Protein AF-A0A1E1XVL8-F1 (afdb_monomer)

pLDDT: mean 78.58, std 11.94, range [41.44, 94.56]

InterPro domains:
  IPR005240 Protein of unknown function DUF389 [PF04087] (12-215)
  IPR005240 Protein of unknown function DUF389 [PTHR20992] (1-313)

Radius of gyration: 28.47 Å; Cα contacts (8 Å, |Δi|>4): 403; chains: 1; bounding box: 73×59×70 Å

Sequence (314 aa):
MDNSVVSIIAAMLVSPLMGPIAAITFGIIIRDKSLVKVGLRTELCGLCLCLVFGFVFGLIMAYWGDIQGPGGWGPNTWPNSEQTARGQWRSLWVGALVALPSGAGVAMAILGGNSACLVGVAISASLLPPSINCGSLWALSLMKVFKSLGQDPINVTVSIPGTELNRTVETYPAFVAHPGFQAYYFDNANMHKECAVMAINSFCLTVVNILCIIIAGTLLLKIKEIAPESSMPRTQRFWKHDIKVARDYNRTLHESDLGQEFLQEWAKVSGVDPKIMSSDDPQSRIAQLQTLQDILMDAEDDEVYQTVTRHLAS

Organism: Amblyomma sculptum (NCBI:txid1581419)

Structure (mmCIF, N/CA/C/O backbone):
data_AF-A0A1E1XVL8-F1
#
_entry.id   AF-A0A1E1XVL8-F1
#
loop_
_atom_site.group_PDB
_atom_site.id
_atom_site.type_symbol
_atom_site.label_atom_id
_atom_site.label_alt_id
_atom_site.label_comp_id
_atom_site.label_asym_id
_atom_site.label_entity_id
_atom_site.label_seq_id
_atom_site.pdbx_PDB_ins_code
_atom_site.Cartn_x
_atom_site.Cartn_y
_atom_site.Cartn_z
_atom_site.occupancy
_atom_site.B_iso_or_equiv
_atom_site.auth_seq_id
_atom_site.auth_comp_id
_atom_site.auth_asym_id
_atom_site.auth_atom_id
_atom_site.pdbx_PDB_model_num
ATOM 1 N N . M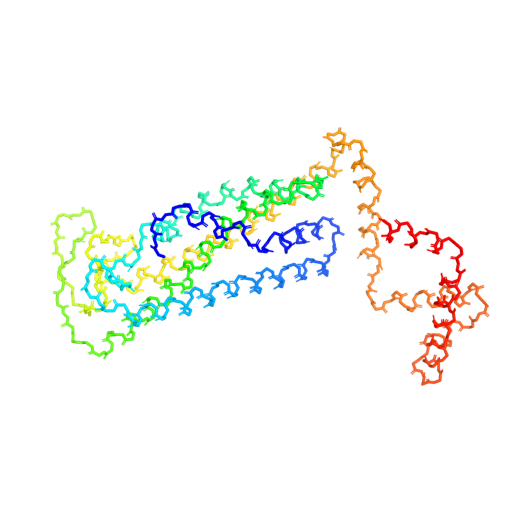ET A 1 1 ? -3.399 5.475 -17.151 1.00 51.47 1 MET A N 1
ATOM 2 C CA . MET A 1 1 ? -2.049 6.062 -17.309 1.00 51.47 1 MET A CA 1
ATOM 3 C C . MET A 1 1 ? -2.100 7.539 -17.664 1.00 51.47 1 MET A C 1
ATOM 5 O O . MET A 1 1 ? -1.047 8.165 -17.672 1.00 51.47 1 MET A O 1
ATOM 9 N N . ASP A 1 2 ? -3.288 8.117 -17.870 1.00 54.16 2 ASP A N 1
ATOM 10 C CA . ASP A 1 2 ? -3.417 9.568 -17.938 1.00 54.16 2 ASP A CA 1
ATOM 11 C C . ASP A 1 2 ? -2.859 10.209 -16.674 1.00 54.16 2 ASP A C 1
ATOM 13 O O . ASP A 1 2 ? -3.146 9.777 -15.553 1.00 54.16 2 ASP A O 1
ATOM 17 N N . ASN A 1 3 ? -2.055 11.247 -16.870 1.00 65.00 3 ASN A N 1
ATOM 18 C CA . ASN A 1 3 ? -1.476 12.033 -15.794 1.00 65.00 3 ASN A CA 1
ATOM 19 C C . ASN A 1 3 ? -2.522 13.012 -15.230 1.00 65.00 3 ASN A C 1
ATOM 21 O O . ASN A 1 3 ? -2.354 14.227 -15.286 1.00 65.00 3 ASN A O 1
ATOM 25 N N . SER A 1 4 ? -3.658 12.475 -14.775 1.00 76.75 4 SER A N 1
ATOM 26 C CA . SER A 1 4 ? -4.775 13.246 -14.238 1.00 76.75 4 SER A CA 1
ATOM 27 C C . SER A 1 4 ? -5.019 12.879 -12.784 1.00 76.75 4 SER A C 1
ATOM 29 O O . SER A 1 4 ? -5.482 11.782 -12.458 1.00 76.75 4 SER A O 1
ATOM 31 N N . VAL A 1 5 ? -4.767 13.850 -11.910 1.00 75.75 5 VAL A N 1
ATOM 32 C CA . VAL A 1 5 ? -5.035 13.761 -10.471 1.00 75.75 5 VAL A CA 1
ATOM 33 C C . VAL A 1 5 ? -6.513 13.443 -10.203 1.00 75.75 5 VAL A C 1
ATOM 35 O O . VAL A 1 5 ? -6.822 12.705 -9.273 1.00 75.75 5 VAL A O 1
ATOM 38 N N . VAL A 1 6 ? -7.432 13.917 -11.053 1.00 79.12 6 VAL A N 1
ATOM 39 C CA . VAL A 1 6 ? -8.879 13.678 -10.907 1.00 79.12 6 VAL A CA 1
ATOM 40 C C . VAL A 1 6 ? -9.229 12.204 -11.107 1.00 79.12 6 VAL A C 1
ATOM 42 O O . VAL A 1 6 ? -9.983 11.644 -10.316 1.00 79.12 6 VAL A O 1
ATOM 45 N N . SER A 1 7 ? -8.649 11.557 -12.121 1.00 76.75 7 SER A N 1
ATOM 46 C CA . SER A 1 7 ? -8.866 10.126 -12.380 1.00 76.75 7 SER A CA 1
ATOM 47 C C . SER A 1 7 ? -8.320 9.266 -11.235 1.00 76.75 7 SER A C 1
ATOM 49 O O . SER A 1 7 ? -8.970 8.329 -10.771 1.00 76.75 7 SER A O 1
ATOM 51 N N . ILE A 1 8 ? -7.158 9.659 -10.705 1.00 77.38 8 ILE A N 1
ATOM 52 C CA . ILE A 1 8 ? -6.535 9.021 -9.545 1.00 77.38 8 ILE A CA 1
ATOM 53 C C . ILE A 1 8 ? -7.439 9.143 -8.303 1.00 77.38 8 ILE A C 1
ATOM 55 O O . ILE A 1 8 ? -7.699 8.137 -7.647 1.00 77.38 8 ILE A O 1
ATOM 59 N N . ILE A 1 9 ? -7.968 10.336 -8.005 1.00 76.94 9 ILE A N 1
ATOM 60 C CA . ILE A 1 9 ? -8.873 10.562 -6.862 1.00 76.94 9 ILE A CA 1
ATOM 61 C C . ILE A 1 9 ? -10.197 9.805 -7.029 1.00 76.94 9 ILE A C 1
ATOM 63 O O . ILE A 1 9 ? -10.680 9.203 -6.070 1.00 76.94 9 ILE A O 1
ATOM 67 N N . ALA A 1 10 ? -10.763 9.777 -8.238 1.00 76.56 10 ALA A N 1
ATOM 68 C CA . ALA A 1 10 ? -11.995 9.044 -8.521 1.00 76.56 10 ALA A CA 1
ATOM 69 C C . ALA A 1 10 ? -11.855 7.543 -8.220 1.00 76.56 10 ALA A C 1
ATOM 71 O O . ALA A 1 10 ? -12.735 6.953 -7.597 1.00 76.56 10 ALA A O 1
ATOM 72 N N . ALA A 1 11 ? -10.719 6.940 -8.583 1.00 75.75 11 ALA A N 1
ATOM 73 C CA . ALA A 1 11 ? -10.433 5.539 -8.280 1.00 75.75 11 ALA A CA 1
ATOM 74 C C . ALA A 1 11 ? -10.264 5.271 -6.770 1.00 75.75 11 ALA A C 1
ATOM 76 O O . ALA A 1 11 ? -10.638 4.205 -6.285 1.00 75.75 11 ALA A O 1
ATOM 77 N N . MET A 1 12 ? -9.741 6.237 -6.006 1.00 80.62 12 MET A N 1
ATOM 78 C CA . MET A 1 12 ? -9.559 6.106 -4.552 1.00 80.62 12 MET A CA 1
ATOM 79 C C . MET A 1 12 ? -10.881 6.114 -3.774 1.00 80.62 12 MET A C 1
ATOM 81 O O . MET A 1 12 ? -10.947 5.515 -2.702 1.00 80.62 12 MET A O 1
ATOM 85 N N . LEU A 1 13 ? -11.923 6.777 -4.291 1.00 70.31 13 LEU A N 1
ATOM 86 C CA . LEU A 1 13 ? -13.236 6.890 -3.638 1.00 70.31 13 LEU A CA 1
ATOM 87 C C . LEU A 1 13 ? -13.960 5.541 -3.496 1.00 70.31 13 LEU A C 1
ATOM 89 O O . LEU A 1 13 ? -14.771 5.377 -2.591 1.00 70.31 13 LEU A O 1
ATOM 93 N N . VAL A 1 14 ? -13.666 4.579 -4.374 1.00 66.06 14 VAL A N 1
ATOM 94 C CA . VAL A 1 14 ? -14.356 3.274 -4.452 1.00 66.06 14 VAL A CA 1
ATOM 95 C C . VAL A 1 14 ? -13.678 2.205 -3.576 1.00 66.06 14 VAL A C 1
ATOM 97 O O . VAL A 1 14 ? -14.109 1.058 -3.500 1.00 66.06 14 VAL A O 1
ATOM 100 N N . SER A 1 15 ? -12.593 2.561 -2.896 1.00 67.69 15 SER A N 1
ATOM 101 C CA . SER A 1 15 ? -11.721 1.603 -2.226 1.00 67.69 15 SER A CA 1
ATOM 102 C C . SER A 1 15 ? -12.289 1.042 -0.908 1.00 67.69 15 SER A C 1
ATOM 104 O O . SER A 1 15 ? -12.629 1.812 -0.005 1.00 67.69 15 SER A O 1
ATOM 106 N N . PRO A 1 16 ? -12.296 -0.293 -0.724 1.00 64.12 16 PRO A N 1
ATOM 107 C CA . PRO A 1 16 ? -12.833 -0.955 0.468 1.00 64.12 16 PRO A CA 1
ATOM 108 C C . PRO A 1 16 ? -11.870 -1.007 1.678 1.00 64.12 16 PRO A C 1
ATOM 110 O O . PRO A 1 16 ? -12.193 -1.632 2.688 1.00 64.12 16 PRO A O 1
ATOM 113 N N . LEU A 1 17 ? -10.697 -0.359 1.624 1.00 72.06 17 LEU A N 1
ATOM 114 C CA . LEU A 1 17 ? -9.627 -0.492 2.639 1.00 72.06 17 LEU A CA 1
ATOM 115 C C . LEU A 1 17 ? -9.914 0.194 3.993 1.00 72.06 17 LEU A C 1
ATOM 117 O O . LEU A 1 17 ? -9.164 0.033 4.952 1.00 72.06 17 LEU A O 1
ATOM 121 N N . MET A 1 18 ? -11.014 0.937 4.123 1.00 79.38 18 MET A N 1
ATOM 122 C CA . MET A 1 18 ? -11.362 1.598 5.387 1.00 79.38 18 MET A CA 1
ATOM 123 C C . MET A 1 18 ? -11.708 0.606 6.510 1.00 79.38 18 MET A C 1
ATOM 125 O O . MET A 1 18 ? -11.323 0.812 7.662 1.00 79.38 18 MET A O 1
ATOM 129 N N . GLY A 1 19 ? -12.447 -0.458 6.182 1.00 82.94 19 GLY A N 1
ATOM 130 C CA . GLY A 1 19 ? -12.951 -1.427 7.160 1.00 82.94 19 GLY A CA 1
ATOM 131 C C . GLY A 1 19 ? -11.836 -2.144 7.931 1.00 82.94 19 GLY A C 1
ATOM 132 O O . GLY A 1 19 ? -11.842 -2.100 9.163 1.00 82.94 19 GLY A O 1
ATOM 133 N N . PRO A 1 20 ? -10.848 -2.752 7.245 1.00 87.56 20 PRO A N 1
ATOM 134 C CA . PRO A 1 20 ? -9.738 -3.447 7.897 1.00 87.56 20 PRO A CA 1
ATOM 135 C C . PRO A 1 20 ? -8.925 -2.552 8.839 1.00 87.56 20 PRO A C 1
ATOM 137 O O . PRO A 1 20 ? -8.654 -2.940 9.974 1.00 87.56 20 PRO A O 1
ATOM 140 N N . ILE A 1 21 ? -8.596 -1.326 8.422 1.00 88.62 21 ILE A N 1
ATOM 141 C CA . ILE A 1 21 ? -7.806 -0.385 9.232 1.00 88.62 21 ILE A CA 1
ATOM 142 C C . ILE A 1 21 ? -8.581 0.089 10.466 1.00 88.62 21 ILE A C 1
ATOM 144 O O . ILE A 1 21 ? -8.013 0.177 11.562 1.00 88.62 21 ILE A O 1
ATOM 148 N N . ALA A 1 22 ? -9.882 0.352 10.327 1.00 86.06 22 ALA A N 1
ATOM 149 C CA . ALA A 1 22 ? -10.741 0.671 11.463 1.00 86.06 22 ALA A CA 1
ATOM 150 C C . ALA A 1 22 ? -10.844 -0.512 12.441 1.00 86.06 22 ALA A C 1
ATOM 152 O O . ALA A 1 22 ? -10.713 -0.309 13.648 1.00 86.06 22 ALA A O 1
ATOM 153 N N . ALA A 1 23 ? -10.986 -1.743 11.934 1.00 87.75 23 ALA A N 1
ATOM 154 C CA . ALA A 1 23 ? -11.022 -2.959 12.747 1.00 87.75 23 ALA A CA 1
ATOM 155 C C . ALA A 1 23 ? -9.714 -3.184 13.522 1.00 87.75 23 ALA A C 1
ATOM 157 O O . ALA A 1 23 ? -9.757 -3.503 14.709 1.00 87.75 23 ALA A O 1
ATOM 158 N N . ILE A 1 24 ? -8.551 -2.949 12.900 1.00 89.94 24 ILE A N 1
ATOM 159 C CA . ILE A 1 24 ? -7.246 -3.014 13.580 1.00 89.94 24 ILE A CA 1
ATOM 160 C C . ILE A 1 24 ? -7.177 -1.965 14.691 1.00 89.94 24 ILE A C 1
ATOM 162 O O . ILE A 1 24 ? -6.868 -2.288 15.836 1.00 89.94 24 ILE A O 1
ATOM 166 N N . THR A 1 25 ? -7.483 -0.709 14.364 1.00 88.12 25 THR A N 1
ATOM 167 C CA . THR A 1 25 ? -7.364 0.419 15.299 1.00 88.12 25 THR A CA 1
ATOM 168 C C . THR A 1 25 ? -8.301 0.249 16.498 1.00 88.12 25 THR A C 1
ATOM 170 O O . THR A 1 25 ? -7.895 0.447 17.643 1.00 88.12 25 THR A O 1
ATOM 173 N N . PHE A 1 26 ? -9.545 -0.171 16.253 1.00 86.69 26 PHE A N 1
ATOM 174 C CA . PHE A 1 26 ? -10.519 -0.442 17.304 1.00 86.69 26 PHE A CA 1
ATOM 175 C C . PHE A 1 26 ? -10.152 -1.685 18.122 1.00 86.69 26 PHE A C 1
ATOM 177 O O . PHE A 1 26 ? -10.137 -1.624 19.351 1.00 86.69 26 PHE A O 1
ATOM 184 N N . GLY A 1 27 ? -9.766 -2.780 17.458 1.00 85.75 27 GLY A N 1
ATOM 185 C CA . GLY A 1 27 ? -9.333 -4.023 18.097 1.00 85.75 27 GLY A CA 1
ATOM 186 C C . GLY A 1 27 ? -8.156 -3.828 19.056 1.00 85.75 27 GLY A C 1
ATOM 187 O O . GLY A 1 27 ? -8.139 -4.409 20.141 1.00 85.75 27 GLY A O 1
ATOM 188 N N . ILE A 1 28 ? -7.212 -2.939 18.723 1.00 88.12 28 ILE A N 1
ATOM 189 C CA . ILE A 1 28 ? -6.095 -2.571 19.610 1.00 88.12 28 ILE A CA 1
ATOM 190 C C . ILE A 1 28 ? -6.594 -1.913 20.910 1.00 88.12 28 ILE A C 1
ATOM 192 O O . ILE A 1 28 ? -6.038 -2.178 21.979 1.00 88.12 28 ILE A O 1
ATOM 196 N N . ILE A 1 29 ? -7.644 -1.087 20.852 1.00 86.75 29 ILE A N 1
ATOM 197 C CA . ILE A 1 29 ? -8.211 -0.396 22.024 1.00 86.75 29 ILE A CA 1
ATOM 198 C C . ILE A 1 29 ? -8.969 -1.362 22.938 1.00 86.75 29 ILE A C 1
ATOM 200 O O . ILE A 1 29 ? -8.733 -1.372 24.149 1.00 86.75 29 ILE A O 1
ATOM 204 N N . ILE A 1 30 ? -9.822 -2.218 22.368 1.00 84.75 30 ILE A N 1
ATOM 205 C CA . ILE A 1 30 ? -10.594 -3.216 23.131 1.00 84.75 30 ILE A CA 1
ATOM 206 C C . ILE A 1 30 ? -9.778 -4.466 23.503 1.00 84.75 30 ILE A C 1
ATOM 208 O O . ILE A 1 30 ? -10.288 -5.353 24.184 1.00 84.75 30 ILE A O 1
ATOM 212 N N . ARG A 1 31 ? -8.504 -4.528 23.087 1.00 83.06 31 ARG A N 1
ATOM 213 C CA . ARG A 1 31 ? -7.582 -5.667 23.262 1.00 83.06 31 ARG A CA 1
ATOM 214 C C . ARG A 1 31 ? -8.085 -6.983 22.656 1.00 83.06 31 ARG A C 1
ATOM 216 O O . ARG A 1 31 ? -7.675 -8.056 23.094 1.00 83.06 31 ARG A O 1
ATOM 223 N N . ASP A 1 32 ? -8.901 -6.899 21.613 1.00 85.00 32 ASP A N 1
ATOM 224 C CA . ASP A 1 32 ? -9.372 -8.059 20.863 1.00 85.00 32 ASP A CA 1
ATOM 225 C C . ASP A 1 32 ? -8.327 -8.476 19.821 1.00 85.00 32 ASP A C 1
ATOM 227 O O . ASP A 1 32 ? -8.196 -7.885 18.743 1.00 85.00 32 ASP A O 1
ATOM 231 N N . LYS A 1 33 ? -7.555 -9.518 20.143 1.00 85.25 33 LYS A N 1
ATOM 232 C CA . LYS A 1 33 ? -6.534 -10.054 19.233 1.00 85.25 33 LYS A CA 1
ATOM 233 C C . LYS A 1 33 ? -7.142 -10.735 18.006 1.00 85.25 33 LYS A C 1
ATOM 235 O O . LYS A 1 33 ? -6.478 -10.766 16.969 1.00 85.25 33 LYS A O 1
ATOM 240 N N . SER A 1 34 ? -8.355 -11.281 18.111 1.00 87.00 34 SER A N 1
ATOM 241 C CA . SER A 1 34 ? -9.043 -11.920 16.988 1.00 87.00 34 SER A CA 1
ATOM 242 C C . SER A 1 34 ? -9.432 -10.864 15.958 1.00 87.00 34 SER A C 1
ATOM 244 O O . SER A 1 34 ? -9.028 -10.962 14.797 1.00 87.00 34 SER A O 1
ATOM 246 N N . LEU A 1 35 ? -10.062 -9.772 16.404 1.00 87.25 35 LEU A N 1
ATOM 247 C CA . LEU A 1 35 ? -10.450 -8.653 15.543 1.00 87.25 35 LEU A CA 1
ATOM 248 C C . LEU A 1 35 ? -9.242 -7.989 14.867 1.00 87.25 35 LEU A C 1
ATOM 250 O O . LEU A 1 35 ? -9.267 -7.738 13.661 1.00 87.25 35 LEU A O 1
ATOM 254 N N . VAL A 1 36 ? -8.146 -7.776 15.607 1.00 90.31 36 VAL A N 1
ATOM 255 C CA . VAL A 1 36 ? -6.893 -7.249 15.033 1.00 90.31 36 VAL A CA 1
ATOM 256 C C . VAL A 1 36 ? -6.324 -8.197 13.978 1.00 90.31 36 VAL A C 1
ATOM 258 O O . VAL A 1 36 ? -5.877 -7.748 12.924 1.00 90.31 36 VAL A O 1
ATOM 261 N N . LYS A 1 37 ? -6.346 -9.512 14.223 1.00 90.38 37 LYS A N 1
ATOM 262 C CA . LYS A 1 37 ? -5.837 -10.514 13.277 1.00 90.38 37 LYS A CA 1
ATOM 263 C C . LYS A 1 37 ? -6.692 -10.593 12.015 1.00 90.38 37 LYS A C 1
ATOM 265 O O . LYS A 1 37 ? -6.132 -10.725 10.928 1.00 90.38 37 LYS A O 1
ATOM 270 N N . VAL A 1 38 ? -8.015 -10.505 12.143 1.00 91.25 38 VAL A N 1
ATOM 271 C CA . VAL A 1 38 ? -8.939 -10.434 11.002 1.00 91.25 38 VAL A CA 1
ATOM 272 C C . VAL A 1 38 ? -8.662 -9.172 10.190 1.00 91.25 38 VAL A C 1
ATOM 274 O O . VAL A 1 38 ? -8.431 -9.273 8.988 1.00 91.25 38 VAL A O 1
ATOM 277 N N . GLY A 1 39 ? -8.566 -8.010 10.842 1.00 90.56 39 GLY A N 1
ATOM 278 C CA . GLY A 1 39 ? -8.237 -6.749 10.177 1.00 90.56 39 GLY A CA 1
ATOM 279 C C . GLY A 1 39 ? -6.886 -6.792 9.454 1.00 90.56 39 GLY A C 1
ATOM 280 O O . GLY A 1 39 ? -6.816 -6.456 8.276 1.00 90.56 39 GLY A O 1
ATOM 281 N N . LEU A 1 40 ? -5.827 -7.293 10.101 1.00 91.62 40 LEU A N 1
ATOM 282 C CA . LEU A 1 40 ? -4.502 -7.440 9.480 1.00 91.62 40 LEU A CA 1
ATOM 283 C C . LEU A 1 40 ? -4.506 -8.409 8.292 1.00 91.62 40 LEU A C 1
ATOM 285 O O . LEU A 1 40 ? -3.851 -8.141 7.289 1.00 91.62 40 LEU A O 1
ATOM 289 N N . ARG A 1 41 ? -5.231 -9.532 8.383 1.00 92.31 41 ARG A N 1
ATOM 290 C CA . ARG A 1 41 ? -5.349 -10.492 7.273 1.00 92.31 41 ARG A CA 1
ATOM 291 C C . ARG A 1 41 ? -6.072 -9.883 6.080 1.00 92.31 41 ARG A C 1
ATOM 293 O O . ARG A 1 41 ? -5.618 -10.066 4.953 1.00 92.31 41 ARG A O 1
ATOM 300 N N . THR A 1 42 ? -7.164 -9.164 6.317 1.00 90.94 42 THR A N 1
ATOM 301 C CA . THR A 1 42 ? -7.925 -8.519 5.243 1.00 90.94 42 THR A CA 1
ATOM 302 C C . THR A 1 42 ? -7.139 -7.367 4.622 1.00 90.94 42 THR A C 1
ATOM 304 O O . THR A 1 42 ? -7.119 -7.254 3.400 1.00 90.94 42 THR A O 1
ATOM 307 N N . GLU A 1 43 ? -6.424 -6.575 5.426 1.00 90.44 43 GLU A N 1
ATOM 308 C CA . GLU A 1 43 ? -5.541 -5.513 4.928 1.00 90.44 43 GLU A CA 1
ATOM 309 C C . GLU A 1 43 ? -4.404 -6.085 4.075 1.00 90.44 43 GLU A C 1
ATOM 311 O O . GLU A 1 43 ? -4.169 -5.626 2.960 1.00 90.44 43 GLU A O 1
ATOM 316 N N . LEU A 1 44 ? -3.738 -7.143 4.552 1.00 91.19 44 LEU A N 1
ATOM 317 C CA . LEU A 1 44 ? -2.678 -7.808 3.796 1.00 91.19 44 LEU A CA 1
ATOM 318 C C . LEU A 1 44 ? -3.212 -8.414 2.492 1.00 91.19 44 LEU A C 1
ATOM 320 O O . LEU A 1 44 ? -2.574 -8.273 1.453 1.00 91.19 44 LEU A O 1
ATOM 324 N N . CYS A 1 45 ? -4.389 -9.045 2.522 1.00 91.25 45 CYS A N 1
ATOM 325 C CA . CYS A 1 45 ? -5.051 -9.561 1.325 1.00 91.25 45 CYS A CA 1
ATOM 326 C C . CYS A 1 45 ? -5.347 -8.435 0.322 1.00 91.25 45 CYS A C 1
ATOM 328 O O . CYS A 1 45 ? -5.001 -8.554 -0.852 1.00 91.25 45 CYS A O 1
ATOM 330 N N . GLY A 1 46 ? -5.904 -7.311 0.786 1.00 89.56 46 GLY A N 1
ATOM 331 C CA . GLY A 1 46 ? -6.168 -6.131 -0.039 1.00 89.56 46 GLY A CA 1
ATOM 332 C C . GLY A 1 46 ? -4.897 -5.550 -0.659 1.00 89.56 46 GLY A C 1
ATOM 333 O O . GLY A 1 46 ? -4.855 -5.303 -1.865 1.00 89.56 46 GLY A O 1
ATOM 334 N N . LEU A 1 47 ? -3.831 -5.407 0.132 1.00 90.31 47 LEU A N 1
ATOM 335 C CA . LEU A 1 47 ? -2.528 -4.936 -0.334 1.00 90.31 47 LEU A CA 1
ATOM 336 C C . LEU A 1 47 ? -1.926 -5.880 -1.385 1.00 90.31 47 LEU A C 1
ATOM 338 O O . LEU A 1 47 ? -1.448 -5.423 -2.423 1.00 90.31 47 LEU A O 1
ATOM 342 N N . CYS A 1 48 ? -1.976 -7.192 -1.142 1.00 91.88 48 CYS A N 1
ATOM 343 C CA . CYS A 1 48 ? -1.516 -8.201 -2.092 1.00 91.88 48 CYS A CA 1
ATOM 344 C C . CYS A 1 48 ? -2.320 -8.159 -3.395 1.00 91.88 48 CYS A C 1
ATOM 346 O O . CYS A 1 48 ? -1.720 -8.197 -4.466 1.00 91.88 48 CYS A O 1
ATOM 348 N N . LEU A 1 49 ? -3.647 -8.028 -3.329 1.00 91.56 49 LEU A N 1
ATOM 349 C CA . LEU A 1 49 ? -4.498 -7.897 -4.514 1.00 91.56 49 LEU A CA 1
ATOM 350 C C . LEU A 1 49 ? -4.142 -6.650 -5.331 1.00 91.56 49 LEU A C 1
ATOM 352 O O . LEU A 1 49 ? -4.002 -6.748 -6.548 1.00 91.56 49 LEU A O 1
ATOM 356 N N . CYS A 1 50 ? -3.927 -5.503 -4.681 1.00 90.19 50 CYS A N 1
ATOM 357 C CA . CYS A 1 50 ? -3.523 -4.264 -5.356 1.00 90.19 50 CYS A CA 1
ATOM 358 C C . CYS A 1 50 ? -2.159 -4.401 -6.042 1.00 90.19 50 CYS A C 1
ATOM 360 O O . CYS A 1 50 ? -1.983 -3.964 -7.181 1.00 90.19 50 CYS A O 1
ATOM 362 N N . LEU A 1 51 ? -1.205 -5.041 -5.365 1.00 93.12 51 LEU A N 1
ATOM 363 C CA . LEU A 1 51 ? 0.137 -5.276 -5.883 1.00 93.12 51 LEU A CA 1
ATOM 364 C C . LEU A 1 51 ? 0.113 -6.242 -7.071 1.00 93.12 51 LEU A C 1
ATOM 366 O O . LEU A 1 51 ? 0.687 -5.930 -8.111 1.00 93.12 51 LEU A O 1
ATOM 370 N N . VAL A 1 52 ? -0.585 -7.375 -6.950 1.00 94.38 52 VAL A N 1
ATOM 371 C CA . VAL A 1 52 ? -0.731 -8.361 -8.033 1.00 94.38 52 VAL A CA 1
ATOM 372 C C . VAL A 1 52 ? -1.445 -7.742 -9.227 1.00 94.38 52 VAL A C 1
ATOM 374 O O . VAL A 1 52 ? -0.989 -7.907 -10.355 1.00 94.38 52 VAL A O 1
ATOM 377 N N . PHE A 1 53 ? -2.516 -6.983 -8.998 1.00 92.50 53 PHE A N 1
ATOM 378 C CA . PHE A 1 53 ? -3.224 -6.292 -10.070 1.00 92.50 53 PHE A CA 1
ATOM 379 C C . PHE A 1 53 ? -2.318 -5.282 -10.784 1.00 92.50 53 PHE A C 1
ATOM 381 O O . PHE A 1 53 ? -2.206 -5.319 -12.008 1.00 92.50 53 PHE A O 1
ATOM 388 N N . GLY A 1 54 ? -1.606 -4.434 -10.032 1.00 91.62 54 GLY A N 1
ATOM 389 C CA . GLY A 1 54 ? -0.635 -3.491 -10.591 1.00 91.62 54 GLY A CA 1
ATOM 390 C C . GLY A 1 54 ? 0.500 -4.183 -11.349 1.00 91.62 54 GLY A C 1
ATOM 391 O O . GLY A 1 54 ? 0.926 -3.695 -12.393 1.00 91.62 54 GLY A O 1
ATOM 392 N N . PHE A 1 55 ? 0.953 -5.340 -10.866 1.00 94.00 55 PHE A N 1
ATOM 393 C CA . PHE A 1 55 ? 1.995 -6.144 -11.498 1.00 94.00 55 PHE A CA 1
ATOM 394 C C . PHE A 1 55 ? 1.526 -6.790 -12.805 1.00 94.00 55 PHE A C 1
ATOM 396 O O . PHE A 1 55 ? 2.175 -6.619 -13.833 1.00 94.00 55 PHE A O 1
ATOM 403 N N . VAL A 1 56 ? 0.378 -7.473 -12.812 1.00 93.62 56 VAL A N 1
ATOM 404 C CA . VAL A 1 56 ? -0.193 -8.084 -14.026 1.00 93.62 56 VAL A CA 1
ATOM 405 C C . VAL A 1 56 ? -0.506 -7.012 -15.066 1.00 93.62 56 VAL A C 1
ATOM 407 O O . VAL A 1 56 ? -0.135 -7.155 -16.230 1.00 93.62 56 VAL A O 1
ATOM 410 N N . PHE A 1 57 ? -1.124 -5.906 -14.647 1.00 88.50 57 PHE A N 1
ATOM 411 C CA . PHE A 1 57 ? -1.391 -4.774 -15.528 1.00 88.50 57 PHE A CA 1
ATOM 412 C C . PHE A 1 57 ? -0.091 -4.177 -16.086 1.00 88.50 57 PHE A C 1
ATOM 414 O O . PHE A 1 57 ? 0.015 -3.944 -17.288 1.00 88.50 57 PHE A O 1
ATOM 421 N N . GLY A 1 58 ? 0.928 -4.001 -15.241 1.00 88.62 58 GLY A N 1
ATOM 422 C CA . GLY A 1 58 ? 2.252 -3.541 -15.655 1.00 88.62 58 GLY A CA 1
ATOM 423 C C . GLY A 1 58 ? 2.933 -4.479 -16.655 1.00 88.62 58 GLY A C 1
ATOM 424 O O . GLY A 1 58 ? 3.545 -3.998 -17.604 1.00 88.62 58 GLY A O 1
ATOM 425 N N . LEU A 1 59 ? 2.790 -5.801 -16.500 1.00 88.31 59 LEU A N 1
ATOM 426 C CA . LEU A 1 59 ? 3.339 -6.793 -17.431 1.00 88.31 59 LEU A CA 1
ATOM 427 C C . LEU A 1 59 ? 2.654 -6.737 -18.796 1.00 88.31 59 LEU A C 1
ATOM 429 O O . LEU A 1 59 ? 3.338 -6.697 -19.818 1.00 88.31 59 LEU A O 1
ATOM 433 N N . ILE A 1 60 ? 1.318 -6.708 -18.815 1.00 85.69 60 ILE A N 1
ATOM 434 C CA . ILE A 1 60 ? 0.539 -6.603 -20.056 1.00 85.69 60 ILE A CA 1
ATOM 435 C C . ILE A 1 60 ? 0.960 -5.336 -20.806 1.00 85.69 60 ILE A C 1
ATOM 437 O O . ILE A 1 60 ? 1.301 -5.398 -21.985 1.00 85.69 60 ILE A O 1
ATOM 441 N N . MET A 1 61 ? 1.036 -4.200 -20.116 1.00 79.19 61 MET A N 1
ATOM 442 C CA . MET A 1 61 ? 1.412 -2.937 -20.752 1.00 79.19 61 MET A CA 1
ATOM 443 C C . MET A 1 61 ? 2.880 -2.915 -21.202 1.00 79.19 61 MET A C 1
ATOM 445 O O . MET A 1 61 ? 3.178 -2.469 -22.307 1.00 79.19 61 MET A O 1
ATOM 449 N N . ALA A 1 62 ? 3.809 -3.459 -20.411 1.00 79.19 62 ALA A N 1
ATOM 450 C CA . ALA A 1 62 ? 5.219 -3.530 -20.796 1.00 79.19 62 ALA A CA 1
ATOM 451 C C . ALA A 1 62 ? 5.466 -4.445 -22.014 1.00 79.19 62 ALA A C 1
ATOM 453 O O . ALA A 1 62 ? 6.411 -4.215 -22.777 1.00 79.19 62 ALA A O 1
ATOM 454 N N . TYR A 1 63 ? 4.625 -5.468 -22.200 1.00 77.88 63 TYR A N 1
ATOM 455 C CA . TYR A 1 63 ? 4.673 -6.372 -23.348 1.00 77.88 63 TYR A CA 1
ATOM 456 C C . TYR A 1 63 ? 4.089 -5.735 -24.616 1.00 77.88 63 TYR A C 1
ATOM 458 O O . TYR A 1 63 ? 4.752 -5.718 -25.649 1.00 77.88 63 TYR A O 1
ATOM 466 N N . TRP A 1 64 ? 2.881 -5.171 -24.536 1.00 69.94 64 TRP A N 1
ATOM 467 C CA . TRP A 1 64 ? 2.152 -4.613 -25.689 1.00 69.94 64 TRP A CA 1
ATOM 468 C C . TRP A 1 64 ? 2.611 -3.209 -26.099 1.00 69.94 64 TRP A C 1
ATOM 470 O O . TRP A 1 64 ? 2.246 -2.698 -27.155 1.00 69.94 64 TRP A O 1
ATOM 480 N N . GLY A 1 65 ? 3.406 -2.569 -25.256 1.00 60.84 65 GLY A N 1
ATOM 481 C CA . GLY A 1 65 ? 3.690 -1.155 -25.347 1.00 60.84 65 GLY A CA 1
ATOM 482 C C . GLY A 1 65 ? 4.813 -0.722 -26.305 1.00 60.84 65 GLY A C 1
ATOM 483 O O . GLY A 1 65 ? 5.122 0.459 -26.370 1.00 60.84 65 GLY A O 1
ATOM 484 N N . ASP A 1 66 ? 5.444 -1.601 -27.085 1.00 54.91 66 ASP A N 1
ATOM 485 C CA . ASP A 1 66 ? 6.530 -1.195 -28.012 1.00 54.91 66 ASP A CA 1
ATOM 486 C C . ASP A 1 66 ? 6.073 -0.348 -29.225 1.00 54.91 66 ASP A C 1
ATOM 488 O O . ASP A 1 66 ? 6.871 -0.025 -30.104 1.00 54.91 66 ASP A O 1
ATOM 492 N N . ILE A 1 67 ? 4.804 0.069 -29.278 1.00 52.31 67 ILE A N 1
ATOM 493 C CA . ILE A 1 67 ? 4.270 0.946 -30.324 1.00 52.31 67 ILE A CA 1
ATOM 494 C C . ILE A 1 67 ? 4.787 2.378 -30.097 1.00 52.31 67 ILE A C 1
ATOM 496 O O . ILE A 1 67 ? 4.309 3.103 -29.225 1.00 52.31 67 ILE A O 1
ATOM 500 N N . GLN A 1 68 ? 5.771 2.803 -30.890 1.00 51.09 68 GLN A N 1
ATOM 501 C CA . GLN A 1 68 ? 6.312 4.165 -30.870 1.00 51.09 68 GLN A CA 1
ATOM 502 C C . GLN A 1 68 ? 5.332 5.142 -31.544 1.00 51.09 68 GLN A C 1
ATOM 504 O O . GLN A 1 68 ? 5.108 5.075 -32.749 1.00 51.09 68 GLN A O 1
ATOM 509 N N . GLY A 1 69 ? 4.739 6.059 -30.771 1.00 49.75 69 GLY A N 1
ATOM 510 C CA . GLY A 1 69 ? 3.883 7.136 -31.283 1.00 49.75 69 GLY A CA 1
ATOM 511 C C . GLY A 1 69 ? 3.175 7.927 -30.170 1.00 49.75 69 GLY A C 1
ATOM 512 O O . GLY A 1 69 ? 3.154 7.471 -29.028 1.00 49.75 69 GLY A O 1
ATOM 513 N N . PRO A 1 70 ? 2.557 9.088 -30.475 1.00 43.16 70 PRO A N 1
ATOM 514 C CA . PRO A 1 70 ? 1.857 9.948 -29.503 1.00 43.16 70 PRO A CA 1
ATOM 515 C C . PRO A 1 70 ? 0.596 9.325 -28.860 1.00 43.16 70 PRO A C 1
ATOM 517 O O . PRO A 1 70 ? -0.066 9.978 -28.061 1.00 43.16 70 PRO A O 1
ATOM 520 N N . GLY A 1 71 ? 0.278 8.065 -29.184 1.00 47.78 71 GLY A N 1
ATOM 521 C CA . GLY A 1 71 ? -0.742 7.234 -28.529 1.00 47.78 71 GLY A CA 1
ATOM 522 C C . GLY A 1 71 ? -0.223 5.853 -28.099 1.00 47.78 71 GLY A C 1
ATOM 523 O O . GLY A 1 71 ? -1.015 4.936 -27.896 1.00 47.78 71 GLY A O 1
ATOM 524 N N . GLY A 1 72 ? 1.100 5.673 -28.021 1.00 49.91 72 GLY A N 1
ATOM 525 C CA . GLY A 1 72 ? 1.724 4.429 -27.581 1.00 49.91 72 GLY A CA 1
ATOM 526 C C . GLY A 1 72 ? 1.557 4.229 -26.076 1.00 49.91 72 GLY A C 1
ATOM 527 O O . GLY A 1 72 ? 2.089 5.003 -25.283 1.00 49.91 72 GLY A O 1
ATOM 528 N N . TRP A 1 73 ? 0.861 3.162 -25.680 1.00 52.09 73 TRP A N 1
ATOM 529 C CA . TRP A 1 73 ? 0.688 2.711 -24.288 1.00 52.09 73 TRP A CA 1
ATOM 530 C C . TRP A 1 73 ? 1.964 2.028 -23.758 1.00 52.09 73 TRP A C 1
ATOM 532 O O . TRP A 1 73 ? 1.933 0.913 -23.244 1.00 52.09 73 TRP A O 1
ATOM 542 N N . GLY A 1 74 ? 3.109 2.672 -24.000 1.00 51.28 74 GLY A N 1
ATOM 543 C CA . GLY A 1 74 ? 4.407 2.033 -24.143 1.00 51.28 74 GLY A CA 1
ATOM 544 C C . GLY A 1 74 ? 5.487 2.336 -23.112 1.00 51.28 74 GLY A C 1
ATOM 545 O O . GLY A 1 74 ? 5.473 3.417 -22.529 1.00 51.28 74 GLY A O 1
ATOM 546 N N . PRO A 1 75 ? 6.513 1.465 -22.957 1.00 51.06 75 PRO A N 1
ATOM 547 C CA . PRO A 1 75 ? 7.674 1.672 -22.077 1.00 51.06 75 PRO A CA 1
ATOM 548 C C . PRO A 1 75 ? 8.494 2.945 -22.355 1.00 51.06 75 PRO A C 1
ATOM 550 O O . PRO A 1 75 ? 9.415 3.248 -21.602 1.00 51.06 75 PRO A O 1
ATOM 553 N N . ASN A 1 76 ? 8.192 3.669 -23.438 1.00 52.22 76 ASN A N 1
ATOM 554 C CA . ASN A 1 76 ? 8.888 4.888 -23.851 1.00 52.22 76 ASN A CA 1
ATOM 555 C C . ASN A 1 76 ? 8.269 6.185 -23.296 1.00 52.22 76 ASN A C 1
ATOM 557 O O . ASN A 1 76 ? 8.717 7.270 -23.650 1.00 52.22 76 ASN A O 1
ATOM 561 N N . THR A 1 77 ? 7.254 6.103 -22.434 1.00 63.69 77 THR A N 1
ATOM 562 C CA . THR A 1 77 ? 6.710 7.261 -21.688 1.00 63.69 77 THR A CA 1
ATOM 563 C C . THR A 1 77 ? 6.470 6.964 -20.204 1.00 63.69 77 THR A C 1
ATOM 565 O O . THR A 1 77 ? 6.018 7.832 -19.461 1.00 63.69 77 THR A O 1
ATOM 568 N N . TRP A 1 78 ? 6.797 5.743 -19.776 1.00 69.06 78 TRP A N 1
ATOM 569 C CA . TRP A 1 78 ? 6.566 5.201 -18.444 1.00 69.06 78 TRP A CA 1
ATOM 570 C C . TRP A 1 78 ? 7.921 4.814 -17.825 1.00 69.06 78 TRP A C 1
ATOM 572 O O . TRP A 1 78 ? 8.667 4.085 -18.490 1.00 69.06 78 TRP A O 1
ATOM 582 N N . PRO A 1 79 ? 8.290 5.248 -16.597 1.00 76.69 79 PRO A N 1
ATOM 583 C CA . PRO A 1 79 ? 7.476 5.846 -15.519 1.00 76.69 79 PRO A CA 1
ATOM 584 C C . PRO A 1 79 ? 7.078 7.327 -15.668 1.00 76.69 79 PRO A C 1
ATOM 586 O O . PRO A 1 79 ? 7.904 8.180 -15.977 1.00 76.69 79 PRO A O 1
ATOM 589 N N . ASN A 1 80 ? 5.823 7.650 -15.336 1.00 79.00 80 ASN A N 1
ATOM 590 C CA . ASN A 1 80 ? 5.279 9.014 -15.398 1.00 79.00 80 ASN A CA 1
ATOM 591 C C . ASN A 1 80 ? 5.676 9.833 -14.152 1.00 79.00 80 ASN A C 1
ATOM 593 O O . ASN A 1 80 ? 5.957 9.262 -13.097 1.00 79.00 80 ASN A O 1
ATOM 597 N N . SER A 1 81 ? 5.570 11.169 -14.205 1.00 81.62 81 SER A N 1
ATOM 598 C CA . SER A 1 81 ? 5.936 12.060 -13.084 1.00 8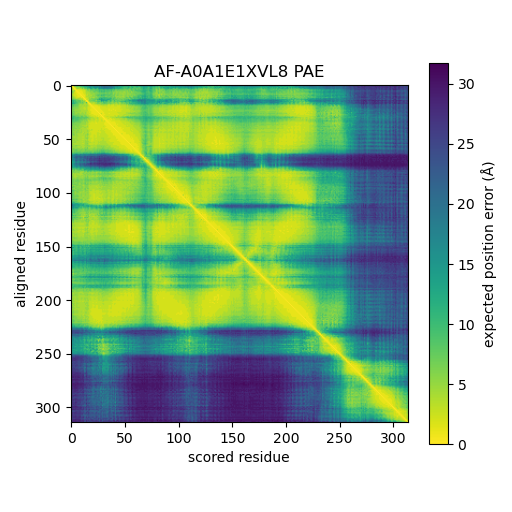1.62 81 SER A CA 1
ATOM 599 C C . SER A 1 81 ? 5.263 11.702 -11.750 1.00 81.62 81 SER A C 1
ATOM 601 O O . SER A 1 81 ? 5.921 11.692 -10.713 1.00 81.62 81 SER A O 1
ATOM 603 N N . GLU A 1 82 ? 3.974 11.348 -11.768 1.00 83.00 82 GLU A N 1
ATOM 604 C CA . GLU A 1 82 ? 3.210 10.940 -10.575 1.00 83.00 82 GLU A CA 1
ATOM 605 C C . GLU A 1 82 ? 3.662 9.597 -9.987 1.00 83.00 82 GLU A C 1
ATOM 607 O O . GLU A 1 82 ? 3.607 9.385 -8.774 1.00 83.00 82 GLU A O 1
ATOM 612 N N . GLN A 1 83 ? 4.118 8.677 -10.837 1.00 84.81 83 GLN A N 1
ATOM 613 C CA . GLN A 1 83 ? 4.633 7.374 -10.416 1.00 84.81 83 GLN A CA 1
ATOM 614 C C . GLN A 1 83 ? 6.045 7.507 -9.846 1.00 84.81 83 GLN A C 1
ATOM 616 O O . GLN A 1 83 ? 6.341 6.941 -8.790 1.00 84.81 83 GLN A O 1
ATOM 621 N N . THR A 1 84 ? 6.885 8.328 -10.481 1.00 87.06 84 THR A N 1
ATOM 622 C CA . THR A 1 84 ? 8.225 8.670 -9.993 1.00 87.06 84 THR A CA 1
ATOM 623 C C . THR A 1 84 ? 8.163 9.413 -8.665 1.00 87.06 84 THR A C 1
ATOM 625 O O . THR A 1 84 ? 8.912 9.080 -7.750 1.00 87.06 84 THR A O 1
ATOM 628 N N . ALA A 1 85 ? 7.232 10.360 -8.499 1.00 86.50 85 ALA A N 1
ATOM 629 C CA . ALA A 1 85 ? 7.064 11.095 -7.246 1.00 86.50 85 ALA A CA 1
ATOM 630 C C . ALA A 1 85 ? 6.829 10.155 -6.052 1.00 86.50 85 ALA A C 1
ATOM 632 O O . ALA A 1 85 ? 7.352 10.390 -4.967 1.00 86.50 85 ALA A O 1
ATOM 633 N N . ARG A 1 86 ? 6.107 9.047 -6.244 1.00 87.00 86 ARG A N 1
ATOM 634 C CA . ARG A 1 86 ? 5.814 8.061 -5.186 1.00 87.00 86 ARG A CA 1
ATOM 635 C C . ARG A 1 86 ? 6.967 7.088 -4.918 1.00 87.00 86 ARG A C 1
ATOM 637 O O . ARG A 1 86 ? 6.980 6.457 -3.868 1.00 87.00 86 ARG A O 1
ATOM 644 N N . GLY A 1 87 ? 7.934 6.991 -5.832 1.00 86.94 87 GLY A N 1
ATOM 645 C CA . GLY A 1 87 ? 9.145 6.176 -5.694 1.00 86.94 87 GLY A CA 1
ATOM 646 C C . GLY A 1 87 ? 10.331 6.890 -5.033 1.00 86.94 87 GLY A C 1
ATOM 647 O O . GLY A 1 87 ? 11.371 6.264 -4.837 1.00 86.94 87 GLY A O 1
ATOM 648 N N . GLN A 1 88 ? 10.196 8.178 -4.694 1.00 90.19 88 GLN A N 1
ATOM 649 C CA . GLN A 1 88 ? 11.253 8.983 -4.072 1.00 90.19 88 GLN A CA 1
ATOM 650 C C . GLN A 1 88 ? 11.333 8.785 -2.552 1.00 90.19 88 GLN A C 1
ATOM 652 O O . GLN A 1 88 ? 10.319 8.706 -1.862 1.00 90.19 88 GLN A O 1
ATOM 657 N N . TRP A 1 89 ? 12.548 8.852 -2.004 1.00 88.00 89 TRP A N 1
ATOM 658 C CA . TRP A 1 89 ? 12.814 8.735 -0.564 1.00 88.00 89 TRP A CA 1
ATOM 659 C C . TRP A 1 89 ? 12.109 9.836 0.234 1.00 88.00 89 TRP A C 1
ATOM 661 O O . TRP A 1 89 ? 11.574 9.603 1.317 1.00 88.00 89 TRP A O 1
ATOM 671 N N . ARG A 1 90 ? 12.054 11.047 -0.335 1.00 89.19 90 ARG A N 1
ATOM 672 C CA . ARG A 1 90 ? 11.352 12.190 0.260 1.00 89.19 90 ARG A CA 1
ATOM 673 C C . ARG A 1 90 ? 9.880 11.881 0.539 1.00 89.19 90 ARG A C 1
ATOM 675 O O . ARG A 1 90 ? 9.324 12.361 1.522 1.00 89.19 90 ARG A O 1
ATOM 682 N N . SER A 1 91 ? 9.258 11.065 -0.301 1.00 88.06 91 SER A N 1
ATOM 683 C CA . SER A 1 91 ? 7.836 10.767 -0.195 1.00 88.06 91 SER A CA 1
ATOM 684 C C . SER A 1 91 ? 7.507 9.913 1.022 1.00 88.06 91 SER A C 1
ATOM 686 O O . SER A 1 91 ? 6.388 10.018 1.506 1.00 88.06 91 SER A O 1
ATOM 688 N N . LEU A 1 92 ? 8.464 9.157 1.583 1.00 88.00 92 LEU A N 1
ATOM 689 C CA . LEU A 1 92 ? 8.239 8.373 2.802 1.00 88.00 92 LEU A CA 1
ATOM 690 C C . LEU A 1 92 ? 7.889 9.258 4.001 1.00 88.00 92 LEU A C 1
ATOM 692 O O . LEU A 1 92 ? 6.871 9.039 4.650 1.00 88.00 92 LEU A O 1
ATOM 696 N N . TRP A 1 93 ? 8.709 10.270 4.296 1.00 89.38 93 TRP A N 1
ATOM 697 C CA . TRP A 1 93 ? 8.472 11.122 5.464 1.00 89.38 93 TRP A CA 1
ATOM 698 C C . TRP A 1 93 ? 7.329 12.116 5.229 1.00 89.38 93 TRP A C 1
ATOM 700 O O . TRP A 1 93 ? 6.554 12.377 6.147 1.00 89.38 93 TRP A O 1
ATOM 710 N N . VAL A 1 94 ? 7.164 12.625 4.000 1.00 88.94 94 VAL A N 1
ATOM 711 C CA . VAL A 1 94 ? 6.008 13.471 3.646 1.00 88.94 94 VAL A CA 1
ATOM 712 C C . VAL A 1 94 ? 4.711 12.667 3.757 1.00 88.94 94 VAL A C 1
ATOM 714 O O . VAL A 1 94 ? 3.742 13.139 4.347 1.00 88.94 94 VAL A O 1
ATOM 717 N N . GLY A 1 95 ? 4.705 11.435 3.244 1.00 86.50 95 GLY A N 1
ATOM 718 C CA . GLY A 1 95 ? 3.584 10.506 3.351 1.00 86.50 95 GLY A CA 1
ATOM 719 C C . GLY A 1 95 ? 3.227 10.201 4.799 1.00 86.50 95 GLY A C 1
ATOM 720 O O . GLY A 1 95 ? 2.063 10.329 5.168 1.00 86.50 95 GLY A O 1
ATOM 721 N N . ALA A 1 96 ? 4.228 9.927 5.641 1.00 88.19 96 ALA A N 1
ATOM 722 C CA . ALA A 1 96 ? 4.033 9.721 7.072 1.00 88.19 96 ALA A CA 1
ATOM 723 C C . ALA A 1 96 ? 3.330 10.917 7.737 1.00 88.19 96 ALA A C 1
ATOM 725 O O . ALA A 1 96 ? 2.358 10.730 8.468 1.00 88.19 96 ALA A O 1
ATOM 726 N N . LEU A 1 97 ? 3.762 12.151 7.447 1.00 88.81 97 LEU A N 1
ATOM 727 C CA . LEU A 1 97 ? 3.132 13.361 7.992 1.00 88.81 97 LEU A CA 1
ATOM 728 C C . LEU A 1 97 ? 1.675 13.528 7.537 1.00 88.81 97 LEU A C 1
ATOM 730 O O . LEU A 1 97 ? 0.838 13.947 8.333 1.00 88.81 97 LEU A O 1
ATOM 734 N N . VAL A 1 98 ? 1.354 13.170 6.290 1.00 86.31 98 VAL A N 1
ATOM 735 C CA . VAL A 1 98 ? -0.019 13.211 5.746 1.00 86.31 98 VAL A CA 1
ATOM 736 C C . VAL A 1 98 ? -0.890 12.064 6.287 1.00 86.31 98 VAL A C 1
ATOM 738 O O . VAL A 1 98 ? -2.104 12.211 6.459 1.00 86.31 98 VAL A O 1
ATOM 741 N N . ALA A 1 99 ? -0.284 10.923 6.608 1.00 87.69 99 ALA A N 1
ATOM 742 C CA . ALA A 1 99 ? -0.959 9.754 7.157 1.00 87.69 99 ALA A CA 1
ATOM 743 C C . ALA A 1 99 ? -1.440 9.970 8.608 1.00 87.69 99 ALA A C 1
ATOM 745 O O . ALA A 1 99 ? -2.477 9.430 8.997 1.00 87.69 99 ALA A O 1
ATOM 746 N N . LEU A 1 100 ? -0.749 10.803 9.399 1.00 89.25 100 LEU A N 1
ATOM 747 C CA . LEU A 1 100 ? -1.123 11.095 10.791 1.00 89.25 100 LEU A CA 1
ATOM 748 C C . LEU A 1 100 ? -2.534 11.724 10.925 1.00 89.25 100 LEU A C 1
ATOM 750 O O . LEU A 1 100 ? -3.348 11.174 11.675 1.00 89.25 100 LEU A O 1
ATOM 754 N N . PRO A 1 101 ? -2.897 12.800 10.186 1.00 87.19 101 PRO A N 1
ATOM 755 C CA . PRO A 1 101 ? -4.273 13.305 10.145 1.00 87.19 101 PRO A CA 1
ATOM 756 C C . PRO A 1 101 ? -5.304 12.264 9.694 1.00 87.19 101 PRO A C 1
ATOM 758 O O . PRO A 1 101 ? -6.431 12.257 10.185 1.00 87.19 101 PRO A O 1
ATOM 761 N N . SER A 1 102 ? -4.927 11.358 8.790 1.00 87.38 102 SER A N 1
ATOM 762 C CA . SER A 1 102 ? -5.828 10.303 8.310 1.00 87.38 102 SER A CA 1
ATOM 763 C C . SER A 1 102 ? -6.174 9.310 9.428 1.00 87.38 102 SER A C 1
ATOM 765 O O . SER A 1 102 ? -7.338 8.944 9.584 1.00 87.38 102 SER A O 1
ATOM 767 N N . GLY A 1 103 ? -5.204 8.954 10.280 1.00 87.12 103 GLY A N 1
ATOM 768 C CA . GLY A 1 103 ? -5.450 8.161 11.492 1.00 87.12 103 GLY A CA 1
ATOM 769 C C . GLY A 1 103 ? -6.355 8.866 12.505 1.00 87.12 103 GLY A C 1
ATOM 770 O O . GLY A 1 103 ? -7.224 8.233 13.106 1.00 87.12 10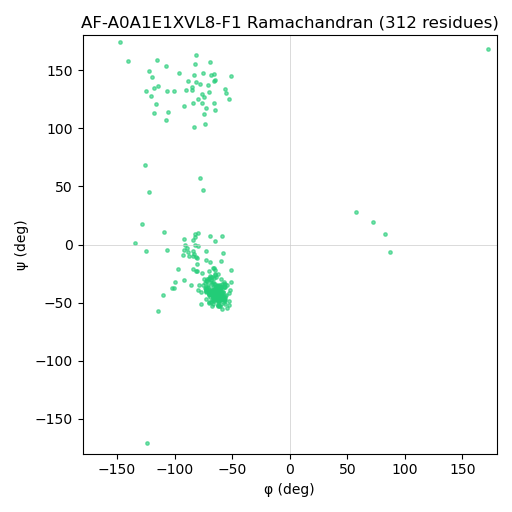3 GLY A O 1
ATOM 771 N N . ALA A 1 104 ? -6.241 10.190 12.633 1.00 85.12 104 ALA A N 1
ATOM 772 C CA . ALA A 1 104 ? -7.180 10.979 13.429 1.00 85.12 104 ALA A CA 1
ATOM 773 C C . ALA A 1 104 ? -8.610 10.911 12.897 1.00 85.12 104 ALA A C 1
ATOM 775 O O . ALA A 1 104 ? -9.563 10.745 13.664 1.00 85.12 104 ALA A O 1
ATOM 776 N N . GLY A 1 105 ? -8.738 10.970 11.573 1.00 85.44 105 GLY A N 1
ATOM 777 C CA . GLY A 1 105 ? -9.976 10.701 10.865 1.00 85.44 105 GLY A CA 1
ATOM 778 C C . GLY A 1 105 ? -10.581 9.357 11.263 1.00 85.44 105 GLY A C 1
ATOM 779 O O . GLY A 1 105 ? -11.752 9.321 11.623 1.00 85.44 105 GLY A O 1
ATOM 780 N N . VAL A 1 106 ? -9.796 8.271 11.288 1.00 85.12 106 VAL A N 1
ATOM 781 C CA . VAL A 1 106 ? -10.285 6.921 11.658 1.00 85.12 106 VAL A CA 1
ATOM 782 C C . VAL A 1 106 ? -10.904 6.920 13.045 1.00 85.12 106 VAL A C 1
ATOM 784 O O . VAL A 1 106 ? -12.024 6.444 13.223 1.00 85.12 106 VAL A O 1
ATOM 787 N N . ALA A 1 107 ? -10.211 7.504 14.022 1.00 82.69 107 ALA A N 1
ATOM 788 C CA . ALA A 1 107 ? -10.730 7.605 15.379 1.00 82.69 107 ALA A CA 1
ATOM 789 C C . ALA A 1 107 ? -12.057 8.380 15.420 1.00 82.69 107 ALA A C 1
ATOM 791 O O . ALA A 1 107 ? -12.988 7.982 16.114 1.00 82.69 107 ALA A O 1
ATOM 792 N N . MET A 1 108 ? -12.174 9.464 14.651 1.00 81.25 108 MET A N 1
ATOM 793 C CA . MET A 1 108 ? -13.404 10.255 14.566 1.00 81.25 108 MET A CA 1
ATOM 794 C C . MET A 1 108 ? -14.526 9.537 13.813 1.00 81.25 108 MET A C 1
ATOM 796 O O . MET A 1 108 ? -15.675 9.643 14.226 1.00 81.25 108 MET A O 1
ATOM 800 N N . ALA A 1 109 ? -14.210 8.777 12.767 1.00 81.19 109 ALA A N 1
ATOM 801 C CA . ALA A 1 109 ? -15.148 7.958 12.005 1.00 81.19 109 ALA A CA 1
ATOM 802 C C . ALA A 1 109 ? -15.792 6.856 12.848 1.00 81.19 109 ALA A C 1
ATOM 804 O O . ALA A 1 109 ? -16.987 6.615 12.723 1.00 81.19 109 ALA A O 1
ATOM 805 N N . ILE A 1 110 ? -15.020 6.228 13.737 1.00 76.44 110 ILE A N 1
ATOM 806 C CA . ILE A 1 110 ? -15.537 5.221 14.677 1.00 76.44 110 ILE A CA 1
ATOM 807 C C . ILE A 1 110 ? -16.549 5.850 15.654 1.00 76.44 110 ILE A C 1
ATOM 809 O O . ILE A 1 110 ? -17.455 5.178 16.134 1.00 76.44 110 ILE A O 1
ATOM 813 N N . LEU A 1 111 ? -16.418 7.147 15.943 1.00 71.50 111 LEU A N 1
ATOM 814 C CA . LEU A 1 111 ? -17.203 7.840 16.970 1.00 71.50 111 LEU A CA 1
ATOM 815 C C . LEU A 1 111 ? -18.381 8.640 16.426 1.00 71.50 111 LEU A C 1
ATOM 817 O O . LEU A 1 111 ? -19.388 8.805 17.110 1.00 71.50 111 LEU A O 1
ATOM 821 N N . GLY A 1 112 ? -18.231 9.185 15.225 1.00 66.25 112 GLY A N 1
ATOM 822 C CA . GLY A 1 112 ? -19.250 9.930 14.512 1.00 66.25 112 GLY A CA 1
ATOM 823 C C . GLY A 1 112 ? -19.762 9.073 13.370 1.00 66.25 112 GLY A C 1
ATOM 824 O O . GLY A 1 112 ? -19.074 8.935 12.363 1.00 66.25 112 GLY A O 1
ATOM 825 N N . GLY A 1 113 ? -20.981 8.545 13.498 1.00 60.31 113 GLY A N 1
ATOM 826 C CA . GLY A 1 113 ? -21.598 7.608 12.546 1.00 60.31 113 GLY A CA 1
ATOM 827 C C . GLY A 1 113 ? -21.770 8.094 11.095 1.00 60.31 113 GLY A C 1
ATOM 828 O O . GLY A 1 113 ? -22.385 7.392 10.307 1.00 60.31 113 GLY A O 1
ATOM 829 N N . ASN A 1 114 ? -21.237 9.266 10.726 1.00 62.69 114 ASN A N 1
ATOM 830 C CA . ASN A 1 114 ? -21.259 9.814 9.366 1.00 62.69 114 ASN A CA 1
ATOM 831 C C . ASN A 1 114 ? -19.861 10.168 8.808 1.00 62.69 114 ASN A C 1
ATOM 833 O O . ASN A 1 114 ? -19.733 10.544 7.646 1.00 62.69 114 ASN A O 1
ATOM 837 N N . SER A 1 115 ? -18.790 10.069 9.604 1.00 65.88 115 SER A N 1
ATOM 838 C CA . SER A 1 115 ? -17.440 10.477 9.171 1.00 65.88 115 SER A CA 1
ATOM 839 C C . SER A 1 115 ? -16.625 9.344 8.546 1.00 65.88 115 SER A C 1
ATOM 841 O O . SER A 1 115 ? -15.537 9.595 8.033 1.00 65.88 115 SER A O 1
ATOM 843 N N . ALA A 1 116 ? -17.149 8.116 8.546 1.00 68.38 116 ALA A N 1
ATOM 844 C CA . ALA A 1 116 ? -16.469 6.950 7.998 1.00 68.38 116 ALA A CA 1
ATOM 845 C C . ALA A 1 116 ? -16.139 7.130 6.509 1.00 68.38 116 ALA A C 1
ATOM 847 O O . ALA A 1 116 ? -14.965 7.131 6.147 1.00 68.38 116 ALA A O 1
ATOM 848 N N . CYS A 1 117 ? -17.128 7.430 5.662 1.00 68.81 117 CYS A N 1
ATOM 849 C CA . CYS A 1 117 ? -16.909 7.550 4.218 1.00 68.81 117 CYS A CA 1
ATOM 850 C C . CYS A 1 117 ? -15.809 8.562 3.850 1.00 68.81 117 CYS A C 1
ATOM 852 O O . CYS A 1 117 ? -14.949 8.244 3.038 1.00 68.81 117 CYS A O 1
ATOM 854 N N . LEU A 1 118 ? -15.772 9.743 4.483 1.00 72.06 118 LEU A N 1
ATOM 855 C CA . LEU A 1 118 ? -14.764 10.777 4.191 1.00 72.06 118 LEU A CA 1
ATOM 856 C C . LEU A 1 118 ? -13.337 10.313 4.522 1.00 72.06 118 LEU A C 1
ATOM 858 O O . LEU A 1 118 ? -12.385 10.585 3.793 1.00 72.06 118 LEU A O 1
ATOM 862 N N . VAL A 1 119 ? -13.192 9.597 5.629 1.00 78.62 119 VAL A N 1
ATOM 863 C CA . VAL A 1 119 ? -11.905 9.098 6.111 1.00 78.62 119 VAL A CA 1
ATOM 864 C C . VAL A 1 119 ? -11.416 7.937 5.248 1.00 78.62 119 VAL A C 1
ATOM 866 O O . VAL A 1 119 ? -10.226 7.864 4.941 1.00 78.62 119 VAL A O 1
ATOM 869 N N . GLY A 1 120 ? -12.329 7.077 4.787 1.00 77.00 120 GLY A N 1
ATOM 870 C CA . GLY A 1 120 ? -12.018 5.997 3.852 1.00 77.00 120 GLY A CA 1
ATOM 871 C C . GLY A 1 120 ? -11.374 6.493 2.556 1.00 77.00 120 GLY A C 1
ATOM 872 O O . GLY A 1 120 ? -10.433 5.866 2.064 1.00 77.00 120 GLY A O 1
ATOM 873 N N . VAL A 1 121 ? -11.796 7.659 2.059 1.00 76.56 121 VAL A N 1
ATOM 874 C CA . VAL A 1 121 ? -11.199 8.317 0.883 1.00 76.56 121 VAL A CA 1
ATOM 875 C C . VAL A 1 121 ? -9.767 8.761 1.157 1.00 76.56 121 VAL A C 1
ATOM 877 O O . VAL A 1 121 ? -8.881 8.479 0.354 1.00 76.56 121 VAL A O 1
ATOM 880 N N . ALA A 1 122 ? -9.520 9.424 2.290 1.00 79.00 122 ALA A N 1
ATOM 881 C CA . ALA A 1 122 ? -8.189 9.920 2.646 1.00 79.00 122 ALA A CA 1
ATOM 882 C C . ALA A 1 122 ? -7.177 8.776 2.827 1.00 79.00 122 ALA A C 1
ATOM 884 O O . ALA A 1 122 ? -6.056 8.835 2.317 1.00 79.00 122 ALA A O 1
ATOM 885 N N . ILE A 1 123 ? -7.599 7.694 3.485 1.00 84.06 123 ILE A N 1
ATOM 886 C CA . ILE A 1 123 ? -6.792 6.483 3.663 1.00 84.06 123 ILE A CA 1
ATOM 887 C C . ILE A 1 123 ? -6.466 5.873 2.307 1.00 84.06 123 ILE A C 1
ATOM 889 O O . ILE A 1 123 ? -5.299 5.690 1.966 1.00 84.06 123 ILE A O 1
ATOM 893 N N . SER A 1 124 ? -7.489 5.629 1.495 1.00 83.56 124 SER A N 1
ATOM 894 C CA . SER A 1 124 ? -7.334 5.028 0.174 1.00 83.56 124 SER A CA 1
ATOM 895 C C . SER A 1 124 ? -6.441 5.874 -0.730 1.00 83.56 124 SER A C 1
ATOM 897 O O . SER A 1 124 ? -5.594 5.329 -1.436 1.00 83.56 124 SER A O 1
ATOM 899 N N . ALA A 1 125 ? -6.527 7.201 -0.628 1.00 82.25 125 ALA A N 1
ATOM 900 C CA . ALA A 1 125 ? -5.653 8.108 -1.356 1.00 82.25 125 ALA A CA 1
ATOM 901 C C . ALA A 1 125 ? -4.171 7.967 -0.989 1.00 82.25 125 ALA A C 1
ATOM 903 O O . ALA A 1 125 ? -3.292 8.094 -1.848 1.00 82.25 125 ALA A O 1
ATOM 904 N N . SER A 1 126 ? -3.889 7.665 0.276 1.00 84.69 126 SER A N 1
ATOM 905 C CA . SER A 1 126 ? -2.528 7.486 0.777 1.00 84.69 126 SER A CA 1
ATOM 906 C C . SER A 1 126 ? -1.951 6.084 0.542 1.00 84.69 126 SER A C 1
ATOM 908 O O . SER A 1 126 ? -0.729 5.940 0.542 1.00 84.69 126 SER A O 1
ATOM 910 N N . LEU A 1 127 ? -2.796 5.064 0.332 1.00 87.62 127 LEU A N 1
ATOM 911 C CA . LEU A 1 127 ? -2.381 3.652 0.307 1.00 87.62 127 LEU A CA 1
ATOM 912 C C . LEU A 1 127 ? -2.444 3.000 -1.080 1.00 87.62 127 LEU A C 1
ATOM 914 O O . LEU A 1 127 ? -1.510 2.303 -1.475 1.00 87.62 127 LEU A O 1
ATOM 918 N N . LEU A 1 128 ? -3.511 3.239 -1.848 1.00 88.00 128 LEU A N 1
ATOM 919 C CA . LEU A 1 128 ? -3.730 2.549 -3.125 1.00 88.00 128 LEU A CA 1
ATOM 920 C C . LEU A 1 128 ? -2.712 2.915 -4.206 1.00 88.00 128 LEU A C 1
ATOM 922 O O . LEU A 1 128 ? -2.106 2.005 -4.776 1.00 88.00 128 LEU A O 1
ATOM 926 N N . PRO A 1 129 ? -2.479 4.206 -4.515 1.00 87.94 129 PRO A N 1
ATOM 927 C CA . PRO A 1 129 ? -1.537 4.549 -5.569 1.00 87.94 129 PRO A CA 1
ATOM 928 C C . PRO A 1 129 ? -0.118 4.049 -5.319 1.00 87.94 129 PRO A C 1
ATOM 930 O O . PRO A 1 129 ? 0.459 3.527 -6.267 1.00 87.94 129 PRO A O 1
ATOM 933 N N . PRO A 1 130 ? 0.481 4.180 -4.115 1.00 90.38 130 PRO A N 1
ATOM 934 C CA . PRO A 1 130 ? 1.827 3.665 -3.911 1.00 90.38 130 PRO A CA 1
ATOM 935 C C . PRO A 1 130 ? 1.885 2.127 -3.955 1.00 90.38 130 PRO A C 1
ATOM 937 O O . PRO A 1 130 ? 2.883 1.589 -4.444 1.00 90.38 130 PRO A O 1
ATOM 940 N N . SER A 1 131 ? 0.819 1.421 -3.562 1.00 92.00 131 SER A N 1
ATOM 941 C CA . SER A 1 131 ? 0.725 -0.041 -3.691 1.00 92.00 131 SER A CA 1
ATOM 942 C C . SER A 1 131 ? 0.672 -0.502 -5.156 1.00 92.00 131 SER A C 1
ATOM 944 O O . SER A 1 131 ? 1.497 -1.312 -5.585 1.00 92.00 131 SER A O 1
ATOM 946 N N . ILE A 1 132 ? -0.232 0.068 -5.962 1.00 91.75 132 ILE A N 1
ATOM 947 C CA . ILE A 1 132 ? -0.357 -0.264 -7.394 1.00 91.75 132 ILE A CA 1
ATOM 948 C C . ILE A 1 132 ? 0.904 0.161 -8.155 1.00 91.75 132 ILE A C 1
ATOM 950 O O . ILE A 1 132 ? 1.399 -0.578 -9.010 1.00 91.75 132 ILE A O 1
ATOM 954 N N . ASN A 1 133 ? 1.461 1.331 -7.821 1.00 91.94 133 ASN A N 1
ATOM 955 C CA . ASN A 1 133 ? 2.695 1.832 -8.416 1.00 91.94 133 ASN A CA 1
ATOM 956 C C . ASN A 1 133 ? 3.861 0.863 -8.187 1.00 91.94 133 ASN A C 1
ATOM 958 O O . ASN A 1 133 ? 4.562 0.543 -9.143 1.00 91.94 133 ASN A O 1
ATOM 962 N N . CYS A 1 134 ? 4.014 0.331 -6.968 1.00 94.12 134 CYS A N 1
ATOM 963 C CA . CYS A 1 134 ? 5.009 -0.697 -6.655 1.00 94.12 134 CYS A CA 1
ATOM 964 C C . CYS A 1 134 ? 4.891 -1.912 -7.590 1.00 94.12 134 CYS A C 1
ATOM 966 O O . CYS A 1 134 ? 5.861 -2.249 -8.271 1.00 94.12 134 CYS A O 1
ATOM 968 N N . GLY A 1 135 ? 3.700 -2.517 -7.685 1.00 94.12 135 GLY A N 1
ATOM 969 C CA . GLY A 1 135 ? 3.469 -3.678 -8.550 1.00 94.12 135 GLY A CA 1
ATOM 970 C C . GLY A 1 135 ? 3.801 -3.380 -10.013 1.00 94.12 135 GLY A C 1
ATOM 971 O O . GLY A 1 135 ? 4.521 -4.137 -10.664 1.00 94.12 135 GLY A O 1
ATOM 972 N N . SER A 1 136 ? 3.356 -2.225 -10.511 1.00 91.38 136 SER A N 1
ATOM 973 C CA . SER A 1 136 ? 3.607 -1.813 -11.892 1.00 91.38 136 SER A CA 1
ATOM 974 C C . SER A 1 136 ? 5.101 -1.579 -12.183 1.00 91.38 136 SER A C 1
ATOM 976 O O . SER A 1 136 ? 5.611 -2.036 -13.203 1.00 91.38 136 SER A O 1
ATOM 978 N N . LEU A 1 137 ? 5.846 -0.949 -11.268 1.00 91.69 137 LEU A N 1
ATOM 979 C CA . LEU A 1 137 ? 7.279 -0.678 -11.431 1.00 91.69 137 LEU A CA 1
ATOM 980 C C . LEU A 1 137 ? 8.135 -1.950 -11.341 1.00 91.69 137 LEU A C 1
ATOM 982 O O . LEU A 1 137 ? 9.119 -2.078 -12.074 1.00 91.69 137 LEU A O 1
ATOM 986 N N . TRP A 1 138 ? 7.757 -2.916 -10.498 1.00 94.56 138 TRP A N 1
ATOM 987 C CA . TRP A 1 138 ? 8.397 -4.235 -10.490 1.00 94.56 138 TRP A CA 1
ATOM 988 C C . TRP A 1 138 ? 8.159 -5.001 -11.789 1.00 94.56 138 TRP A C 1
ATOM 990 O O . TRP A 1 138 ? 9.102 -5.588 -12.319 1.00 94.56 138 TRP A O 1
ATOM 1000 N N . ALA A 1 139 ? 6.948 -4.943 -12.346 1.00 92.25 139 ALA A N 1
ATOM 1001 C CA . ALA A 1 139 ? 6.664 -5.533 -13.650 1.00 92.25 139 ALA A CA 1
ATOM 1002 C C . ALA A 1 139 ? 7.508 -4.897 -14.768 1.00 92.25 139 ALA A C 1
ATOM 1004 O O . ALA A 1 139 ? 8.057 -5.612 -15.607 1.00 92.25 139 ALA A O 1
ATOM 1005 N N . LEU A 1 140 ? 7.680 -3.570 -14.748 1.00 88.00 140 LEU A N 1
ATOM 1006 C CA . LEU A 1 140 ? 8.532 -2.862 -15.707 1.00 88.00 140 LEU A CA 1
ATOM 1007 C C . LEU A 1 140 ? 10.006 -3.263 -15.581 1.00 88.00 140 LEU A C 1
ATOM 1009 O O . LEU A 1 140 ? 10.658 -3.528 -16.590 1.00 88.00 140 LEU A O 1
ATOM 1013 N N . SER A 1 141 ? 10.529 -3.320 -14.352 1.00 90.44 141 SER A N 1
ATOM 1014 C CA . SER A 1 141 ? 11.902 -3.764 -14.088 1.00 90.44 141 SER A CA 1
ATOM 1015 C C . SER A 1 141 ? 12.133 -5.177 -14.631 1.00 90.44 141 SER A C 1
ATOM 1017 O O . SER A 1 141 ? 13.084 -5.405 -15.381 1.00 90.44 141 SER A O 1
ATOM 1019 N N . LEU A 1 142 ? 11.201 -6.093 -14.349 1.00 91.31 142 LEU A N 1
ATOM 1020 C CA . LEU A 1 142 ? 11.253 -7.472 -14.819 1.00 91.31 142 LEU A CA 1
ATOM 1021 C C . LEU A 1 142 ? 11.208 -7.562 -16.350 1.00 91.31 142 LEU A C 1
ATOM 1023 O O . LEU A 1 142 ? 12.040 -8.241 -16.950 1.00 91.31 142 LEU A O 1
ATOM 1027 N N . MET A 1 143 ? 10.288 -6.848 -17.002 1.00 87.38 143 MET A N 1
ATOM 1028 C CA . MET A 1 143 ? 10.176 -6.876 -18.463 1.00 87.38 143 MET A CA 1
ATOM 1029 C C . MET A 1 143 ? 11.420 -6.298 -19.147 1.00 87.38 143 MET A C 1
ATOM 1031 O O . MET A 1 143 ? 11.851 -6.814 -20.177 1.00 87.38 143 MET A O 1
ATOM 1035 N N . LYS A 1 144 ? 12.043 -5.263 -18.568 1.00 85.94 144 LYS A N 1
ATOM 1036 C CA . LYS A 1 144 ? 13.310 -4.718 -19.076 1.00 85.94 144 LYS A CA 1
ATOM 1037 C C . LYS A 1 144 ? 14.431 -5.758 -19.029 1.00 85.94 144 LYS A C 1
ATOM 1039 O O . LYS A 1 144 ? 15.173 -5.867 -20.001 1.00 85.94 144 LYS A O 1
ATOM 1044 N N . VAL A 1 145 ? 14.517 -6.546 -17.954 1.00 89.31 145 VAL A N 1
ATOM 1045 C CA . VAL A 1 145 ? 15.476 -7.662 -17.836 1.00 89.31 145 VAL A CA 1
ATOM 1046 C C . VAL A 1 145 ? 15.178 -8.771 -18.848 1.00 89.31 145 VAL A C 1
ATOM 1048 O O . VAL A 1 145 ? 16.097 -9.298 -19.464 1.00 89.31 145 VAL A O 1
ATOM 1051 N N . PHE A 1 146 ? 13.909 -9.104 -19.091 1.00 88.19 146 PHE A N 1
ATOM 1052 C CA . PHE A 1 146 ? 13.571 -10.090 -20.122 1.00 88.19 146 PHE A CA 1
ATOM 1053 C C . PHE A 1 146 ? 13.931 -9.616 -21.532 1.00 88.19 146 PHE A C 1
ATOM 1055 O O . PHE A 1 146 ? 14.506 -10.383 -22.300 1.00 88.19 146 PHE A O 1
ATOM 1062 N N . LYS A 1 147 ? 13.647 -8.352 -21.873 1.00 84.38 147 LYS A N 1
ATOM 1063 C CA . LYS A 1 147 ? 13.995 -7.795 -23.189 1.00 84.38 147 LYS A CA 1
ATOM 1064 C C . LYS A 1 147 ? 15.507 -7.703 -23.405 1.00 84.38 147 LYS A C 1
ATOM 1066 O O . LYS A 1 147 ? 15.950 -7.923 -24.526 1.00 84.38 147 LYS A O 1
ATOM 1071 N N . SER A 1 148 ? 16.301 -7.436 -22.362 1.00 85.00 148 SER A N 1
ATOM 1072 C CA . SER A 1 148 ? 17.761 -7.358 -22.508 1.00 85.00 148 SER A CA 1
ATOM 1073 C C . SER A 1 148 ? 18.407 -8.688 -22.895 1.00 85.00 148 SER A C 1
ATOM 1075 O O . SER A 1 148 ? 19.456 -8.676 -23.519 1.00 85.00 148 SER A O 1
ATOM 1077 N N . LEU A 1 149 ? 17.787 -9.832 -22.573 1.00 87.00 149 LEU A N 1
ATOM 1078 C CA . LEU A 1 149 ? 18.336 -11.152 -22.917 1.00 87.00 149 LEU A CA 1
ATOM 1079 C C . LEU A 1 149 ? 18.402 -11.412 -24.430 1.00 87.00 149 LEU A C 1
ATOM 1081 O O . LEU A 1 149 ? 19.163 -12.273 -24.859 1.00 87.00 149 LEU A O 1
ATOM 1085 N N . GLY A 1 150 ? 17.595 -10.705 -25.226 1.00 82.56 150 GLY A N 1
ATOM 1086 C CA . GLY A 1 150 ? 17.533 -10.860 -26.682 1.00 82.56 150 GLY A CA 1
ATOM 1087 C C . GLY A 1 150 ? 18.115 -9.685 -27.467 1.00 82.56 150 GLY A C 1
ATOM 1088 O O . GLY A 1 150 ? 17.863 -9.594 -28.664 1.00 82.56 150 GLY A O 1
ATOM 1089 N N . GLN A 1 151 ? 18.814 -8.755 -26.809 1.00 86.62 151 GLN A N 1
ATOM 1090 C CA . GLN A 1 151 ? 19.338 -7.538 -27.431 1.00 86.62 151 GLN A CA 1
ATOM 1091 C C . GLN A 1 151 ? 20.858 -7.471 -27.317 1.00 86.62 151 GLN A C 1
ATOM 1093 O O . GLN A 1 151 ? 21.420 -7.837 -26.288 1.00 86.62 151 GLN A O 1
ATOM 1098 N N . ASP A 1 152 ? 21.503 -6.931 -28.347 1.00 86.88 152 ASP A N 1
ATOM 1099 C CA . ASP A 1 152 ? 22.936 -6.662 -28.314 1.00 86.88 152 ASP A CA 1
ATOM 1100 C C . ASP A 1 152 ? 23.252 -5.428 -27.450 1.00 86.88 152 ASP A C 1
ATOM 1102 O O . ASP A 1 152 ? 22.447 -4.484 -27.389 1.00 86.88 152 ASP A O 1
ATOM 1106 N N . PRO A 1 153 ? 24.414 -5.411 -26.773 1.00 87.12 153 PRO A N 1
ATOM 1107 C CA . PRO A 1 153 ? 24.839 -4.269 -25.983 1.00 87.12 153 PRO A CA 1
ATOM 1108 C C . PRO A 1 153 ? 25.101 -3.043 -26.869 1.00 87.12 153 PRO A C 1
ATOM 1110 O O . PRO A 1 153 ? 25.640 -3.126 -27.972 1.00 87.12 153 PRO A O 1
ATOM 1113 N N . ILE A 1 154 ? 24.723 -1.878 -26.353 1.00 86.31 154 ILE A N 1
ATOM 1114 C CA . ILE A 1 154 ? 24.908 -0.561 -26.953 1.00 86.31 154 ILE A CA 1
ATOM 1115 C C . ILE A 1 154 ? 25.705 0.346 -26.015 1.00 86.31 154 ILE A C 1
ATOM 1117 O O . ILE A 1 154 ? 25.602 0.274 -24.790 1.00 86.31 154 ILE A O 1
ATOM 1121 N N . ASN A 1 155 ? 26.469 1.266 -26.597 1.00 86.12 155 ASN A N 1
ATOM 1122 C CA . ASN A 1 155 ? 27.205 2.270 -25.838 1.00 86.12 155 ASN A CA 1
AT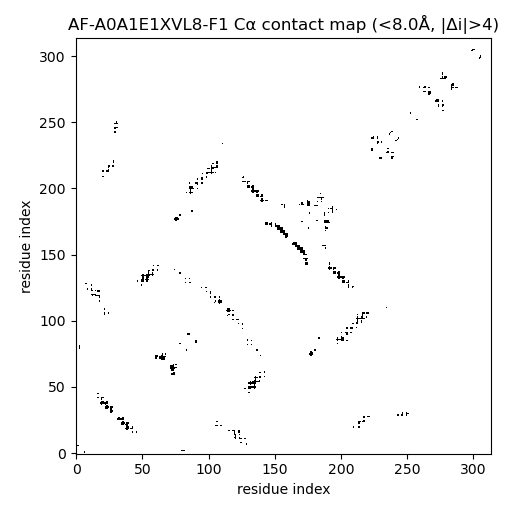OM 1123 C C . ASN A 1 155 ? 26.359 3.532 -25.688 1.00 86.12 155 ASN A C 1
ATOM 1125 O O . ASN A 1 155 ? 26.014 4.174 -26.680 1.00 86.12 155 ASN A O 1
ATOM 1129 N N . VAL A 1 156 ? 26.047 3.901 -24.446 1.00 84.19 156 VAL A N 1
ATOM 1130 C CA . VAL A 1 156 ? 25.245 5.087 -24.127 1.00 84.19 156 VAL A CA 1
ATOM 1131 C C . VAL A 1 156 ? 26.076 6.058 -23.299 1.00 84.19 156 VAL A C 1
ATOM 1133 O O . VAL A 1 156 ? 26.762 5.672 -22.353 1.00 84.19 156 VAL A O 1
ATOM 1136 N N . THR A 1 157 ? 26.021 7.339 -23.655 1.00 82.38 157 THR A N 1
ATOM 1137 C CA . THR A 1 157 ? 26.639 8.419 -22.880 1.00 82.38 157 THR A CA 1
ATOM 1138 C C . THR A 1 157 ? 25.704 8.855 -21.760 1.00 82.38 157 THR A C 1
ATOM 1140 O O . THR A 1 157 ? 24.584 9.294 -22.022 1.00 82.38 157 THR A O 1
ATOM 1143 N N . VAL A 1 158 ? 26.171 8.766 -20.519 1.00 82.31 158 VAL A N 1
ATOM 1144 C CA . VAL A 1 158 ? 25.457 9.214 -19.320 1.00 82.31 158 VAL A CA 1
ATOM 1145 C C . VAL A 1 158 ? 26.221 10.378 -18.693 1.00 82.31 158 VAL A C 1
ATOM 1147 O O . VAL A 1 158 ? 27.442 10.320 -18.566 1.00 82.31 158 VAL A O 1
ATOM 1150 N N . SER A 1 159 ? 25.512 11.423 -18.278 1.00 78.06 159 SER A N 1
ATOM 1151 C CA . SER A 1 159 ? 26.068 12.525 -17.488 1.00 78.06 159 SER A CA 1
ATOM 1152 C C . SER A 1 159 ? 26.404 12.073 -16.066 1.00 78.06 159 SER A C 1
ATOM 1154 O O . SER A 1 159 ? 25.558 11.479 -15.395 1.00 78.06 159 SER A O 1
ATOM 1156 N N . ILE A 1 160 ? 27.605 12.384 -15.580 1.00 75.44 160 ILE A N 1
ATOM 1157 C CA . ILE A 1 160 ? 28.005 12.089 -14.201 1.00 75.44 160 ILE A CA 1
ATOM 1158 C C . ILE A 1 160 ? 27.299 13.078 -13.252 1.00 75.44 160 ILE A C 1
ATOM 1160 O O . ILE A 1 160 ? 27.439 14.291 -13.439 1.00 75.44 160 ILE A O 1
ATOM 1164 N N . PRO A 1 161 ? 26.586 12.600 -12.211 1.00 71.62 161 PRO A N 1
ATOM 1165 C CA . PRO A 1 161 ? 25.889 13.470 -11.267 1.00 71.62 161 PRO A CA 1
ATOM 1166 C C . PRO A 1 161 ? 26.813 14.541 -10.669 1.00 71.62 161 PRO A C 1
ATOM 1168 O O . PRO A 1 161 ? 27.854 14.224 -10.096 1.00 71.62 161 PRO A O 1
ATOM 1171 N N . GLY A 1 162 ? 26.428 15.815 -10.792 1.00 69.62 162 GLY A N 1
ATOM 1172 C CA . GLY A 1 162 ? 27.180 16.947 -10.233 1.00 69.62 162 GLY A CA 1
ATOM 1173 C C . GLY A 1 162 ? 28.358 17.448 -11.078 1.00 69.62 162 GLY A C 1
ATOM 1174 O O . GLY A 1 162 ? 29.115 18.289 -10.599 1.00 69.62 162 GLY A O 1
ATOM 1175 N N . THR A 1 163 ? 28.520 16.976 -12.320 1.00 76.75 163 THR A N 1
ATOM 1176 C CA . THR A 1 163 ? 29.549 17.465 -13.256 1.00 76.75 163 THR A CA 1
ATOM 1177 C C . THR A 1 163 ? 29.009 17.569 -14.689 1.00 76.75 163 THR A C 1
ATOM 1179 O O . THR A 1 163 ? 28.076 16.860 -15.046 1.00 76.75 163 THR A O 1
ATOM 1182 N N . GLU A 1 164 ? 29.636 18.391 -15.536 1.00 77.62 164 GLU A N 1
ATOM 1183 C CA . GLU A 1 164 ? 29.359 18.482 -16.990 1.00 77.62 164 GLU A CA 1
ATOM 1184 C C . GLU A 1 164 ? 30.031 17.346 -17.801 1.00 77.62 164 GLU A C 1
ATOM 1186 O O . GLU A 1 164 ? 30.122 17.391 -19.028 1.00 77.62 164 GLU A O 1
ATOM 1191 N N . LEU A 1 165 ? 30.585 16.337 -17.121 1.00 80.19 165 LEU A N 1
ATOM 1192 C CA . LEU A 1 165 ? 31.331 15.250 -17.750 1.00 80.19 165 LEU A CA 1
ATOM 1193 C C . LEU A 1 165 ? 30.396 14.095 -18.116 1.00 80.19 165 LEU A C 1
ATOM 1195 O O . LEU A 1 165 ? 29.617 13.614 -17.292 1.00 80.19 165 LEU A O 1
ATOM 1199 N N . ASN A 1 166 ? 30.539 13.600 -19.345 1.00 83.31 166 ASN A N 1
ATOM 1200 C CA . ASN A 1 166 ? 29.799 12.446 -19.847 1.00 83.31 166 ASN A CA 1
ATOM 1201 C C . ASN A 1 166 ? 30.673 11.190 -19.806 1.00 83.31 166 ASN A C 1
ATOM 1203 O O . ASN A 1 166 ? 31.808 11.190 -20.283 1.00 83.31 166 ASN A O 1
ATOM 1207 N N . ARG A 1 167 ? 30.124 10.100 -19.273 1.00 82.81 167 ARG A N 1
ATOM 1208 C CA . ARG A 1 167 ? 30.735 8.771 -19.251 1.00 82.81 167 ARG A CA 1
ATOM 1209 C C . ARG A 1 167 ? 30.026 7.862 -20.244 1.00 82.81 167 ARG A C 1
ATOM 1211 O O . ARG A 1 167 ? 28.802 7.767 -20.232 1.00 82.81 167 ARG A O 1
ATOM 1218 N N . THR A 1 168 ? 30.782 7.157 -21.075 1.00 84.00 168 THR A N 1
ATOM 1219 C CA . THR A 1 168 ? 30.245 6.069 -21.895 1.00 84.00 168 THR A CA 1
ATOM 1220 C C . THR A 1 168 ? 30.106 4.810 -21.047 1.00 84.00 168 THR A C 1
ATOM 1222 O O . THR A 1 168 ? 31.056 4.374 -20.396 1.00 84.00 168 THR A O 1
ATOM 1225 N N . VAL A 1 169 ? 28.902 4.246 -21.023 1.00 84.25 169 VAL A N 1
ATOM 1226 C CA . VAL A 1 169 ? 28.588 2.997 -20.328 1.00 84.25 169 VAL A CA 1
ATOM 1227 C C . VAL A 1 169 ? 27.972 2.036 -21.335 1.00 84.25 169 VAL A C 1
ATOM 1229 O O . VAL A 1 169 ? 27.077 2.408 -22.096 1.00 84.25 169 VAL A O 1
ATOM 1232 N N . GLU A 1 170 ? 28.466 0.804 -21.337 1.00 85.38 170 GLU A N 1
ATOM 1233 C CA . GLU A 1 170 ? 27.898 -0.294 -22.112 1.00 85.38 170 GLU A CA 1
ATOM 1234 C C . GLU A 1 170 ? 26.624 -0.791 -21.410 1.00 85.38 170 GLU A C 1
ATOM 1236 O O . GLU A 1 170 ? 26.643 -1.141 -20.227 1.00 85.38 170 GLU A O 1
ATOM 1241 N N . THR A 1 171 ? 25.490 -0.751 -22.106 1.00 85.75 171 THR A N 1
ATOM 1242 C CA . THR A 1 171 ? 24.179 -1.145 -21.573 1.00 85.75 171 THR A CA 1
ATOM 1243 C C . THR A 1 171 ? 23.302 -1.750 -22.665 1.00 85.75 171 THR A C 1
ATOM 1245 O O . THR A 1 171 ? 23.663 -1.749 -23.831 1.00 85.75 171 THR A O 1
ATOM 1248 N N . TYR A 1 172 ? 22.127 -2.262 -22.313 1.00 85.19 172 TYR A N 1
ATOM 1249 C CA . TYR A 1 172 ? 21.174 -2.810 -23.278 1.00 85.19 172 TYR A CA 1
ATOM 1250 C C . TYR A 1 172 ? 20.124 -1.760 -23.660 1.00 85.19 172 TYR A C 1
ATOM 1252 O O . TYR A 1 172 ? 19.721 -0.978 -22.792 1.00 85.19 172 TYR A O 1
ATOM 1260 N N . PRO A 1 173 ? 19.597 -1.761 -24.901 1.00 81.38 173 PRO A N 1
ATOM 1261 C CA . PRO A 1 173 ? 18.545 -0.833 -25.322 1.00 81.38 173 PRO A CA 1
ATOM 1262 C C . PRO A 1 173 ? 17.339 -0.814 -24.370 1.00 81.38 173 PRO A C 1
ATOM 1264 O O . PRO A 1 173 ? 16.826 0.251 -24.032 1.00 81.38 173 PRO A O 1
ATOM 1267 N N . ALA A 1 174 ? 16.931 -1.974 -23.845 1.00 81.94 174 ALA A N 1
ATOM 1268 C CA . ALA A 1 174 ? 15.847 -2.090 -22.868 1.00 81.94 174 ALA A CA 1
ATOM 1269 C C . ALA A 1 174 ? 16.109 -1.363 -21.532 1.00 81.94 174 ALA A C 1
ATOM 1271 O O . ALA A 1 174 ? 15.159 -0.986 -20.833 1.00 81.94 174 ALA A O 1
ATOM 1272 N N . PHE A 1 175 ? 17.374 -1.168 -21.152 1.00 85.31 175 PHE A N 1
ATOM 1273 C CA . PHE A 1 175 ? 17.775 -0.520 -19.899 1.00 85.31 175 PHE A CA 1
ATOM 1274 C C . PHE A 1 175 ? 17.894 0.993 -20.009 1.00 85.31 175 PHE A C 1
ATOM 1276 O O . PHE A 1 175 ? 18.005 1.658 -18.977 1.00 85.31 175 PHE A O 1
ATOM 1283 N N . VAL A 1 176 ? 17.826 1.535 -21.222 1.00 83.25 176 VAL A N 1
ATOM 1284 C CA . VAL A 1 176 ? 17.863 2.975 -21.438 1.00 83.25 176 VAL A CA 1
ATOM 1285 C C . VAL A 1 176 ? 16.558 3.602 -20.947 1.00 83.25 176 VAL A C 1
ATOM 1287 O O . VAL A 1 176 ? 15.457 3.056 -21.106 1.00 83.25 176 VAL A O 1
ATOM 1290 N N . ALA A 1 177 ? 16.700 4.733 -20.266 1.00 81.12 177 ALA A N 1
ATOM 1291 C CA . ALA A 1 177 ? 15.597 5.581 -19.857 1.00 81.12 177 ALA A CA 1
ATOM 1292 C C . ALA A 1 177 ? 14.896 6.193 -21.075 1.00 81.12 177 ALA A C 1
ATOM 1294 O O . ALA A 1 177 ? 15.530 6.502 -22.083 1.00 81.12 177 ALA A O 1
ATOM 1295 N N . HIS A 1 178 ? 13.585 6.401 -20.982 1.00 78.12 178 HIS A N 1
ATOM 1296 C CA . HIS A 1 178 ? 12.871 7.058 -22.066 1.00 78.12 178 HIS A CA 1
ATOM 1297 C C . HIS A 1 178 ? 13.245 8.549 -22.177 1.00 78.12 178 HIS A C 1
ATOM 1299 O O . HIS A 1 178 ? 13.666 9.154 -21.183 1.00 78.12 178 HIS A O 1
ATOM 1305 N N . PRO A 1 179 ? 13.065 9.180 -23.355 1.00 72.62 179 PRO A N 1
ATOM 1306 C CA . PRO A 1 179 ? 13.345 10.602 -23.528 1.00 72.62 179 PRO A CA 1
ATOM 1307 C C . PRO A 1 179 ? 12.563 11.445 -22.511 1.00 72.62 179 PRO A C 1
ATOM 1309 O O . PRO A 1 179 ? 11.359 11.255 -22.334 1.00 72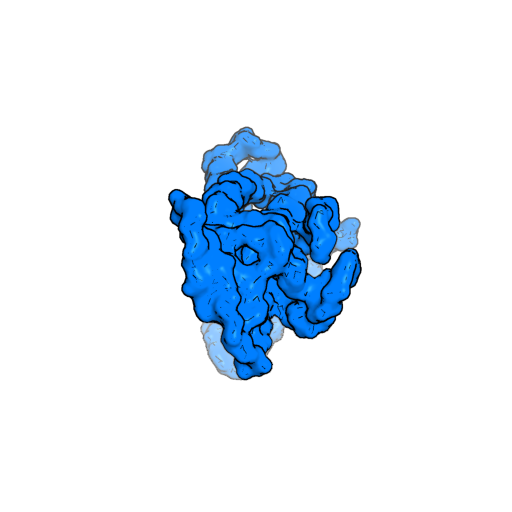.62 179 PRO A O 1
ATOM 1312 N N . GLY A 1 180 ? 13.251 12.356 -21.819 1.00 73.06 180 GLY A N 1
ATOM 1313 C CA . GLY A 1 180 ? 12.659 13.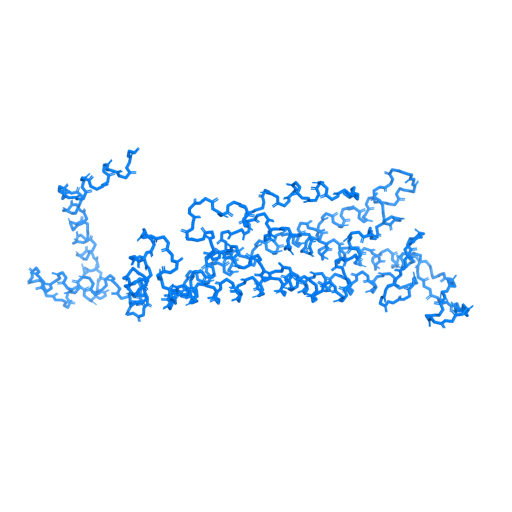231 -20.798 1.00 73.06 180 GLY A CA 1
ATOM 1314 C C . GLY A 1 180 ? 12.609 12.657 -19.376 1.00 73.06 180 GLY A C 1
ATOM 1315 O O . GLY A 1 180 ? 12.272 13.395 -18.453 1.00 73.06 180 GLY A O 1
ATOM 1316 N N . PHE A 1 181 ? 12.977 11.389 -19.164 1.00 79.81 181 PHE A N 1
ATOM 1317 C CA . PHE A 1 181 ? 13.154 10.838 -17.820 1.00 79.81 181 PHE A CA 1
ATOM 1318 C C . PHE A 1 181 ? 14.552 11.143 -17.281 1.00 79.81 181 PHE A C 1
ATOM 1320 O O . PHE A 1 181 ? 15.550 10.950 -17.978 1.00 79.81 181 PHE A O 1
ATOM 1327 N N . GLN A 1 182 ? 14.629 11.561 -16.019 1.00 81.44 182 GLN A N 1
ATOM 1328 C CA . GLN A 1 182 ? 15.885 11.625 -15.279 1.00 81.44 182 GLN A CA 1
ATOM 1329 C C . GLN A 1 182 ? 15.835 10.655 -14.106 1.00 81.44 182 GLN A C 1
ATOM 1331 O O . GLN A 1 182 ? 14.957 10.756 -13.247 1.00 81.44 182 GLN A O 1
ATOM 1336 N N . ALA A 1 183 ? 16.770 9.710 -14.097 1.00 83.19 183 ALA A N 1
ATOM 1337 C CA . ALA A 1 183 ? 16.932 8.765 -13.008 1.00 83.19 183 ALA A CA 1
ATOM 1338 C C . ALA A 1 183 ? 17.377 9.481 -11.723 1.00 83.19 183 ALA A C 1
ATOM 1340 O O . ALA A 1 183 ? 18.142 10.446 -11.755 1.00 83.19 183 ALA A O 1
ATOM 1341 N N . TYR A 1 184 ? 16.828 9.034 -10.595 1.00 83.94 184 TYR A N 1
ATOM 1342 C CA . TYR A 1 184 ? 17.004 9.654 -9.288 1.00 83.94 184 TYR A CA 1
ATOM 1343 C C . TYR A 1 184 ? 18.014 8.895 -8.421 1.00 83.94 184 TYR A C 1
ATOM 1345 O O . TYR A 1 184 ? 18.769 9.522 -7.681 1.00 83.94 184 TYR A O 1
ATOM 1353 N N . TYR A 1 185 ? 18.026 7.560 -8.487 1.00 84.81 185 TYR A N 1
ATOM 1354 C CA . TYR A 1 185 ? 18.913 6.711 -7.681 1.00 84.81 185 TYR A CA 1
ATOM 1355 C C . TYR A 1 185 ? 20.129 6.212 -8.455 1.00 84.81 185 TYR A C 1
ATOM 1357 O O . TYR A 1 185 ? 21.217 6.097 -7.892 1.00 84.81 185 TYR A O 1
ATOM 1365 N N . PHE A 1 186 ? 19.935 5.893 -9.729 1.00 86.38 186 PHE A N 1
ATOM 1366 C CA . PHE A 1 186 ? 20.963 5.404 -10.636 1.00 86.38 186 PHE A CA 1
ATOM 1367 C C . PHE A 1 186 ? 21.064 6.289 -11.877 1.00 86.38 186 PHE A C 1
ATOM 1369 O O . PHE A 1 186 ? 20.464 7.352 -11.981 1.00 86.38 186 PHE A O 1
ATOM 1376 N N . ASP A 1 187 ? 21.835 5.805 -12.841 1.00 84.88 187 ASP A N 1
ATOM 1377 C CA . ASP A 1 187 ? 22.030 6.420 -14.140 1.00 84.88 187 ASP A CA 1
ATOM 1378 C C . ASP A 1 187 ? 20.897 6.089 -15.121 1.00 84.88 187 ASP A C 1
ATOM 1380 O O . ASP A 1 187 ? 20.310 5.003 -15.085 1.00 84.88 187 ASP A O 1
ATOM 1384 N N . ASN A 1 188 ? 20.696 6.961 -16.114 1.00 82.88 188 ASN A N 1
ATOM 1385 C CA . ASN A 1 188 ? 19.743 6.751 -17.215 1.00 82.88 188 ASN A CA 1
ATOM 1386 C C . ASN A 1 188 ? 20.025 5.488 -18.060 1.00 82.88 188 ASN A C 1
ATOM 1388 O O . ASN A 1 188 ? 19.159 5.049 -18.813 1.00 82.88 188 ASN A O 1
ATOM 1392 N N . ALA A 1 189 ? 21.212 4.887 -17.933 1.00 82.94 189 ALA A N 1
ATOM 1393 C CA . ALA A 1 189 ? 21.573 3.615 -18.564 1.00 82.94 189 ALA A CA 1
ATOM 1394 C C . ALA A 1 189 ? 21.132 2.370 -17.765 1.00 82.94 189 ALA A C 1
ATOM 1396 O O . ALA A 1 189 ? 21.238 1.256 -18.273 1.00 82.94 189 ALA A O 1
ATOM 1397 N N . ASN A 1 190 ? 20.666 2.531 -16.520 1.00 85.88 190 ASN A N 1
ATOM 1398 C CA . ASN A 1 190 ? 20.333 1.448 -15.588 1.00 85.88 190 ASN A CA 1
ATOM 1399 C C . ASN A 1 190 ? 18.868 1.518 -15.115 1.00 85.88 190 ASN A C 1
ATOM 1401 O O . ASN A 1 190 ? 18.565 1.320 -13.935 1.00 85.88 190 ASN A O 1
ATOM 1405 N N . MET A 1 191 ? 17.931 1.747 -16.038 1.00 85.81 191 MET A N 1
ATOM 1406 C CA . MET A 1 191 ? 16.511 1.949 -15.715 1.00 85.81 191 MET A CA 1
ATOM 1407 C C . MET A 1 191 ? 15.865 0.760 -14.980 1.00 85.81 191 MET A C 1
ATOM 1409 O O . MET A 1 191 ? 14.954 0.944 -14.176 1.00 85.81 191 MET A O 1
ATOM 1413 N N . HIS A 1 192 ? 16.325 -0.471 -15.216 1.00 85.75 192 HIS A N 1
ATOM 1414 C CA . HIS A 1 192 ? 15.810 -1.655 -14.520 1.00 85.75 192 HIS A CA 1
ATOM 1415 C C . HIS A 1 192 ? 16.060 -1.587 -13.000 1.00 85.75 192 HIS A C 1
ATOM 1417 O O . HIS A 1 192 ? 15.164 -1.922 -12.221 1.00 85.75 192 HIS A O 1
ATOM 1423 N N . LYS A 1 193 ? 17.235 -1.092 -12.575 1.00 89.19 193 LYS A N 1
ATOM 1424 C CA . LYS A 1 193 ? 17.582 -0.886 -11.156 1.00 89.19 193 LYS A CA 1
ATOM 1425 C C . LYS A 1 193 ? 16.823 0.295 -10.567 1.00 89.19 193 LYS A C 1
ATOM 1427 O O . LYS A 1 193 ? 16.306 0.187 -9.459 1.00 89.19 193 LYS A O 1
ATOM 1432 N N . GLU A 1 194 ? 16.700 1.374 -11.336 1.00 90.31 194 GLU A N 1
ATOM 1433 C CA . GLU A 1 194 ? 15.915 2.554 -10.962 1.00 90.31 194 GLU A CA 1
ATOM 1434 C C . GLU A 1 194 ? 14.461 2.172 -10.655 1.00 90.31 194 GLU A C 1
ATOM 1436 O O . GLU A 1 194 ? 13.954 2.452 -9.570 1.00 90.31 194 GLU A O 1
ATOM 1441 N N . CYS A 1 195 ? 13.810 1.435 -11.560 1.00 89.56 195 CYS A N 1
ATOM 1442 C CA . CYS A 1 195 ? 12.439 0.961 -11.373 1.00 89.56 195 CYS A CA 1
ATOM 1443 C C . CYS A 1 195 ? 12.305 0.023 -10.167 1.00 89.56 195 CYS A C 1
ATOM 1445 O O . CYS A 1 195 ? 11.340 0.138 -9.413 1.00 89.56 195 CYS A O 1
ATOM 1447 N N . ALA A 1 196 ? 13.274 -0.874 -9.949 1.00 93.06 196 ALA A N 1
ATOM 1448 C CA . ALA A 1 196 ? 13.257 -1.785 -8.805 1.00 93.06 196 ALA A CA 1
ATOM 1449 C C . ALA A 1 196 ? 13.344 -1.036 -7.465 1.00 93.06 196 ALA A C 1
ATOM 1451 O O . ALA A 1 196 ? 12.582 -1.335 -6.546 1.00 93.06 196 ALA A O 1
ATOM 1452 N N . VAL A 1 197 ? 14.225 -0.035 -7.358 1.00 93.75 197 VAL A N 1
ATOM 1453 C CA . VAL A 1 197 ? 14.365 0.775 -6.138 1.00 93.75 197 VAL A CA 1
ATOM 1454 C C . VAL A 1 197 ? 13.157 1.685 -5.928 1.00 93.75 197 VAL A C 1
ATOM 1456 O O . VAL A 1 197 ? 12.634 1.747 -4.815 1.00 93.75 197 VAL A O 1
ATOM 1459 N N . MET A 1 198 ? 12.638 2.322 -6.980 1.00 92.69 198 MET A N 1
ATOM 1460 C CA . MET A 1 198 ? 11.403 3.108 -6.884 1.00 92.69 198 MET A CA 1
ATOM 1461 C C . MET A 1 198 ? 10.209 2.255 -6.433 1.00 92.69 198 MET A C 1
ATOM 1463 O O . MET A 1 198 ? 9.404 2.710 -5.620 1.00 92.69 198 MET A O 1
ATOM 1467 N N . ALA A 1 199 ? 10.107 1.008 -6.903 1.00 93.88 199 ALA A N 1
ATOM 1468 C CA . ALA A 1 199 ? 9.070 0.078 -6.469 1.00 93.88 199 ALA A CA 1
ATOM 1469 C C . ALA A 1 199 ? 9.184 -0.262 -4.975 1.00 93.88 199 ALA A C 1
ATOM 1471 O O . ALA A 1 199 ? 8.173 -0.245 -4.271 1.00 93.88 199 ALA A O 1
ATOM 1472 N N . ILE A 1 200 ? 10.404 -0.506 -4.478 1.00 94.56 200 ILE A N 1
ATOM 1473 C CA . ILE A 1 200 ? 10.666 -0.745 -3.050 1.00 94.56 200 ILE A CA 1
ATOM 1474 C C . ILE A 1 200 ? 10.258 0.475 -2.222 1.00 94.56 200 ILE A C 1
ATOM 1476 O O . ILE A 1 200 ? 9.527 0.335 -1.245 1.00 94.56 200 ILE A O 1
ATOM 1480 N N . ASN A 1 201 ? 10.660 1.682 -2.625 1.00 93.88 201 ASN A N 1
ATOM 1481 C CA . ASN A 1 201 ? 10.305 2.903 -1.898 1.00 93.88 201 ASN A CA 1
ATOM 1482 C C . ASN A 1 201 ? 8.792 3.152 -1.884 1.00 93.88 201 ASN A C 1
ATOM 1484 O O . ASN A 1 201 ? 8.246 3.530 -0.850 1.00 93.88 201 ASN A O 1
ATOM 1488 N N . SER A 1 202 ? 8.105 2.879 -2.995 1.00 94.06 202 SER A N 1
ATOM 1489 C CA . SER A 1 202 ? 6.644 2.974 -3.092 1.00 94.06 202 SER A CA 1
ATOM 1490 C C . SER A 1 202 ? 5.943 1.951 -2.180 1.00 94.06 202 SER A C 1
ATOM 1492 O O . SER A 1 202 ? 4.943 2.264 -1.529 1.00 94.06 202 SER A O 1
ATOM 1494 N N . PHE A 1 203 ? 6.486 0.737 -2.055 1.00 94.06 203 PHE A N 1
ATOM 1495 C CA . PHE A 1 203 ? 5.992 -0.250 -1.093 1.00 94.06 203 PHE A CA 1
ATOM 1496 C C . PHE A 1 203 ? 6.208 0.207 0.354 1.00 94.06 203 PHE A C 1
ATOM 1498 O O . PHE A 1 203 ? 5.266 0.219 1.146 1.00 94.06 203 PHE A O 1
ATOM 1505 N N . CYS A 1 204 ? 7.422 0.657 0.683 1.00 94.38 204 CYS A N 1
ATOM 1506 C CA . CYS A 1 204 ? 7.761 1.182 2.003 1.00 94.38 204 CYS A CA 1
ATOM 1507 C C . CYS A 1 204 ? 6.868 2.363 2.391 1.00 94.38 204 CYS A C 1
ATOM 1509 O O . CYS A 1 204 ? 6.396 2.411 3.521 1.00 94.38 204 CYS A O 1
ATOM 1511 N N . LEU A 1 205 ? 6.575 3.272 1.457 1.00 92.94 205 LEU A N 1
ATOM 1512 C CA . LEU A 1 205 ? 5.622 4.364 1.657 1.00 92.94 205 LEU A CA 1
ATOM 1513 C C . LEU A 1 205 ? 4.242 3.841 2.076 1.00 92.94 205 LEU A C 1
ATOM 1515 O O . LEU A 1 205 ? 3.649 4.360 3.017 1.00 92.94 205 LEU A O 1
ATOM 1519 N N . THR A 1 206 ? 3.750 2.784 1.428 1.00 92.56 206 THR A N 1
ATOM 1520 C CA . THR A 1 206 ? 2.459 2.170 1.779 1.00 92.56 206 THR A CA 1
ATOM 1521 C C . THR A 1 206 ? 2.484 1.597 3.197 1.00 92.56 206 THR A C 1
ATOM 1523 O O . THR A 1 206 ? 1.593 1.878 3.995 1.00 92.56 206 THR A O 1
ATOM 1526 N N . VAL A 1 207 ? 3.535 0.848 3.544 1.00 92.81 207 VAL A N 1
ATOM 1527 C CA . VAL A 1 207 ? 3.701 0.252 4.881 1.00 92.81 207 VAL A CA 1
ATOM 1528 C C . VAL A 1 207 ? 3.811 1.330 5.960 1.00 92.81 207 VAL A C 1
ATOM 1530 O O . VAL A 1 207 ? 3.128 1.253 6.979 1.00 92.81 207 VAL A O 1
ATOM 1533 N N . VAL A 1 208 ? 4.635 2.356 5.733 1.00 93.81 208 VAL A N 1
ATOM 1534 C CA . VAL A 1 208 ? 4.797 3.488 6.654 1.00 93.81 208 VAL A CA 1
ATOM 1535 C C . VAL A 1 208 ? 3.464 4.201 6.859 1.00 93.81 208 VAL A C 1
ATOM 1537 O O . VAL A 1 208 ? 3.089 4.446 8.002 1.00 93.81 208 VAL A O 1
ATOM 1540 N N . ASN A 1 209 ? 2.710 4.465 5.790 1.00 93.12 209 ASN A N 1
ATOM 1541 C CA . ASN A 1 209 ? 1.403 5.109 5.892 1.00 93.12 209 ASN A CA 1
ATOM 1542 C C . ASN A 1 209 ? 0.419 4.272 6.725 1.00 93.12 209 ASN A C 1
ATOM 1544 O O . ASN A 1 209 ? -0.219 4.823 7.620 1.00 93.12 209 ASN A O 1
ATOM 1548 N N . ILE A 1 210 ? 0.340 2.952 6.503 1.00 92.44 210 ILE A N 1
ATOM 1549 C CA . ILE A 1 210 ? -0.504 2.045 7.305 1.00 92.44 210 ILE A CA 1
ATOM 1550 C C . ILE A 1 210 ? -0.125 2.127 8.789 1.00 92.44 210 ILE A C 1
ATOM 1552 O O . ILE A 1 210 ? -0.992 2.325 9.643 1.00 92.44 210 ILE A O 1
ATOM 1556 N N . LEU A 1 211 ? 1.169 2.024 9.107 1.00 92.88 211 LEU A N 1
ATOM 1557 C CA . LEU A 1 211 ? 1.653 2.093 10.487 1.00 92.88 211 LEU A CA 1
ATOM 1558 C C . LEU A 1 211 ? 1.336 3.449 11.130 1.00 92.88 211 LEU A C 1
ATOM 1560 O O . LEU A 1 211 ? 0.832 3.489 12.252 1.00 92.88 211 LEU A O 1
ATOM 1564 N N . CYS A 1 212 ? 1.570 4.556 10.422 1.00 93.00 212 CYS A N 1
ATOM 1565 C CA . CYS A 1 212 ? 1.253 5.901 10.899 1.00 93.00 212 CYS A CA 1
ATOM 1566 C C . CYS A 1 212 ? -0.248 6.082 11.165 1.00 93.00 212 CYS A C 1
ATOM 1568 O O . CYS A 1 212 ? -0.607 6.644 12.200 1.00 93.00 212 CYS A O 1
ATOM 1570 N N . ILE A 1 213 ? -1.118 5.577 10.283 1.00 92.75 213 ILE A N 1
ATOM 1571 C CA . ILE A 1 213 ? -2.578 5.639 10.449 1.00 92.75 213 ILE A CA 1
ATOM 1572 C C . ILE A 1 213 ? -3.010 4.863 11.698 1.00 92.75 213 ILE A C 1
ATOM 1574 O O . ILE A 1 213 ? -3.743 5.407 12.525 1.00 92.75 213 ILE A O 1
ATOM 1578 N N . ILE A 1 214 ? -2.522 3.631 11.875 1.00 91.50 214 ILE A N 1
ATOM 1579 C CA . ILE A 1 214 ? -2.855 2.790 13.036 1.00 91.50 214 ILE A CA 1
ATOM 1580 C C . ILE A 1 214 ? -2.373 3.440 14.338 1.00 91.50 214 ILE A C 1
ATOM 1582 O O . ILE A 1 214 ? -3.127 3.510 15.312 1.00 91.50 214 ILE A O 1
ATOM 1586 N N . ILE A 1 215 ? -1.132 3.938 14.367 1.00 92.12 215 ILE A N 1
ATOM 1587 C CA . ILE A 1 215 ? -0.552 4.585 15.551 1.00 92.12 215 ILE A CA 1
ATOM 1588 C C . ILE A 1 215 ? -1.348 5.844 15.908 1.00 92.12 215 ILE A C 1
ATOM 1590 O O . ILE A 1 215 ? -1.794 5.976 17.048 1.00 92.12 215 ILE A O 1
ATOM 1594 N N . ALA A 1 216 ? -1.573 6.747 14.950 1.00 91.62 216 ALA A N 1
ATOM 1595 C CA . ALA A 1 216 ? -2.301 7.991 15.187 1.00 91.62 216 ALA A CA 1
ATOM 1596 C C . ALA A 1 216 ? -3.758 7.744 15.605 1.00 91.62 216 ALA A C 1
ATOM 1598 O O . ALA A 1 216 ? -4.239 8.366 16.554 1.00 91.62 216 ALA A O 1
ATOM 1599 N N . GLY A 1 217 ? -4.441 6.798 14.953 1.00 89.75 217 GLY A N 1
ATOM 1600 C CA . GLY A 1 217 ? -5.802 6.407 15.313 1.00 89.75 217 GLY A CA 1
ATOM 1601 C C . GLY A 1 217 ? -5.882 5.831 16.726 1.00 89.75 217 GLY A C 1
ATOM 1602 O O . GLY A 1 217 ? -6.726 6.247 17.519 1.00 89.75 217 GLY A O 1
ATOM 1603 N N . THR A 1 218 ? -4.948 4.949 17.090 1.00 89.25 218 THR A N 1
ATOM 1604 C CA . THR A 1 218 ? -4.883 4.366 18.439 1.00 89.25 218 THR A CA 1
ATOM 1605 C C . THR A 1 218 ? -4.608 5.437 19.495 1.00 89.25 218 THR A C 1
ATOM 1607 O O . THR A 1 218 ? -5.250 5.448 20.545 1.00 89.25 218 THR A O 1
ATOM 1610 N N . LEU A 1 219 ? -3.675 6.358 19.233 1.00 90.75 219 LEU A N 1
ATOM 1611 C CA . LEU A 1 219 ? -3.356 7.454 20.150 1.00 90.75 219 LEU A CA 1
ATOM 1612 C C . LEU A 1 219 ? -4.575 8.344 20.408 1.00 90.75 219 LEU A C 1
ATOM 1614 O O . LEU A 1 219 ? -4.864 8.660 21.560 1.00 90.75 219 LEU A O 1
ATOM 1618 N N . LEU A 1 220 ? -5.328 8.703 19.368 1.00 88.06 220 LEU A N 1
ATOM 1619 C CA . LEU A 1 220 ? -6.512 9.546 19.529 1.00 88.06 220 LEU A CA 1
ATOM 1620 C C . LEU A 1 220 ? -7.667 8.850 20.236 1.00 88.06 220 LEU A C 1
ATOM 1622 O O . LEU A 1 220 ? -8.329 9.472 21.069 1.00 88.06 220 LEU A O 1
ATOM 1626 N N . LEU A 1 221 ? -7.886 7.564 19.966 1.00 85.31 221 LEU A N 1
ATOM 1627 C CA . LEU A 1 221 ? -8.860 6.781 20.721 1.00 85.31 221 LEU A CA 1
ATOM 1628 C C . LEU A 1 221 ? -8.465 6.692 22.204 1.00 85.31 221 LEU A C 1
ATOM 1630 O O . LEU A 1 221 ? -9.320 6.887 23.064 1.00 85.31 221 LEU A O 1
ATOM 1634 N N . LYS A 1 222 ? -7.175 6.517 22.522 1.00 84.50 222 LYS A N 1
ATOM 1635 C CA . LYS A 1 222 ? -6.694 6.563 23.914 1.00 84.50 222 LYS A CA 1
ATOM 1636 C C . LYS A 1 222 ? -6.908 7.919 24.580 1.00 84.50 222 LYS A C 1
ATOM 1638 O O . LYS A 1 222 ? -7.299 7.965 25.742 1.00 84.50 222 LYS A O 1
ATOM 1643 N N . ILE A 1 223 ? -6.674 9.021 23.868 1.00 84.06 223 ILE A N 1
ATOM 1644 C CA . ILE A 1 223 ? -6.934 10.368 24.399 1.00 84.06 223 ILE A CA 1
ATOM 1645 C C . ILE A 1 223 ? -8.416 10.512 24.766 1.00 84.06 223 ILE A C 1
ATOM 1647 O O . ILE A 1 223 ? -8.739 11.008 25.846 1.00 84.06 223 ILE A O 1
ATOM 1651 N N . LYS A 1 224 ? -9.321 10.028 23.910 1.00 77.69 224 LYS A N 1
ATOM 1652 C CA . LYS A 1 224 ? -10.761 10.085 24.182 1.00 77.69 224 LYS A CA 1
ATOM 1653 C C . LYS A 1 224 ? -11.235 9.132 25.277 1.00 77.69 224 LYS A C 1
ATOM 1655 O O . LYS A 1 224 ? -12.177 9.481 25.982 1.00 77.69 224 LYS A O 1
ATOM 1660 N N . GLU A 1 225 ? -10.575 7.991 25.466 1.00 76.75 225 GLU A N 1
ATOM 1661 C CA . GLU A 1 225 ? -10.817 7.108 26.615 1.00 76.75 225 GLU A CA 1
ATOM 1662 C C . GLU A 1 225 ? -10.513 7.825 27.943 1.00 76.75 225 GLU A C 1
ATOM 1664 O O . GLU A 1 225 ? -11.273 7.702 28.903 1.00 76.75 225 GLU A O 1
ATOM 1669 N N . ILE A 1 226 ? -9.423 8.599 27.987 1.00 77.62 226 ILE A N 1
ATOM 1670 C CA . ILE A 1 226 ? -8.951 9.290 29.198 1.00 77.62 226 ILE A CA 1
ATOM 1671 C C . ILE A 1 226 ? -9.759 10.569 29.476 1.00 77.62 226 ILE A C 1
ATOM 1673 O O . ILE A 1 226 ? -10.010 10.889 30.637 1.00 77.62 226 ILE A O 1
ATOM 1677 N N . ALA A 1 227 ? -10.198 11.288 28.436 1.00 72.19 227 ALA A N 1
ATOM 1678 C CA . ALA A 1 227 ? -10.918 12.561 28.557 1.00 72.19 227 ALA A CA 1
ATOM 1679 C C . ALA A 1 227 ? -12.275 12.564 27.811 1.00 72.19 227 ALA A C 1
ATOM 1681 O O . ALA A 1 227 ? -12.454 13.299 26.828 1.00 72.19 227 ALA A O 1
ATOM 1682 N N . PRO A 1 228 ? -13.274 11.790 28.284 1.00 60.91 228 PRO A N 1
ATOM 1683 C CA . PRO A 1 228 ? -14.556 11.636 27.597 1.00 60.91 228 PRO A CA 1
ATOM 1684 C C . PRO A 1 228 ? -15.464 12.877 27.674 1.00 60.91 228 PRO A C 1
ATOM 1686 O O . PRO A 1 228 ? -16.430 12.953 26.919 1.00 60.91 228 PRO A O 1
ATOM 1689 N N . GLU A 1 229 ? -15.183 13.865 28.535 1.00 55.78 229 GLU A N 1
ATOM 1690 C CA . GLU A 1 229 ? -15.991 15.100 28.654 1.00 55.78 229 GLU A CA 1
ATOM 1691 C C . GLU A 1 229 ? -15.892 16.029 27.434 1.00 55.78 229 GLU A C 1
ATOM 1693 O O . GLU A 1 229 ? -16.750 16.879 27.228 1.00 55.78 229 GLU A O 1
ATOM 1698 N N . SER A 1 230 ? -14.895 15.813 26.571 1.00 51.66 230 SER A N 1
ATOM 1699 C CA . SER A 1 230 ? -14.766 16.486 25.270 1.00 51.66 230 SER A CA 1
ATOM 1700 C C . SER A 1 230 ? -15.605 15.842 24.149 1.00 51.66 230 SER A C 1
ATOM 1702 O O . SER A 1 230 ? -15.560 16.288 23.002 1.00 51.66 230 SER A O 1
ATOM 1704 N N . SER A 1 231 ? -16.347 14.766 24.445 1.00 52.31 231 SER A N 1
ATOM 1705 C CA . SER A 1 231 ? -17.139 14.001 23.472 1.00 52.31 231 SER A CA 1
ATOM 1706 C C . SER A 1 231 ? -18.647 14.234 23.637 1.00 52.31 231 SER A C 1
ATOM 1708 O O . SER A 1 231 ? -19.111 14.579 24.720 1.00 52.31 231 SER A O 1
ATOM 1710 N N . MET A 1 232 ? -19.425 14.061 22.558 1.00 56.72 232 MET A N 1
ATOM 1711 C CA . MET A 1 232 ? -20.891 14.200 22.589 1.00 56.72 232 MET A CA 1
ATOM 1712 C C . MET A 1 232 ? -21.507 13.360 23.731 1.00 56.72 232 MET A C 1
ATOM 1714 O O . MET A 1 232 ? -21.051 12.235 23.959 1.00 56.72 232 MET A O 1
ATOM 1718 N N . PRO A 1 233 ? -22.590 13.823 24.394 1.00 57.94 233 PRO A N 1
ATOM 1719 C CA . PRO A 1 233 ? -23.213 13.117 25.525 1.00 57.94 233 PRO A CA 1
ATOM 1720 C C . PRO A 1 233 ? -23.537 11.640 25.235 1.00 57.94 233 PRO A C 1
ATOM 1722 O O . PRO A 1 233 ? -23.416 10.780 26.103 1.00 57.94 233 PRO A O 1
ATOM 1725 N N . ARG A 1 234 ? -23.877 11.327 23.975 1.00 59.09 234 ARG A N 1
ATOM 1726 C CA . ARG A 1 234 ? -24.219 9.979 23.493 1.00 59.09 234 ARG A CA 1
ATOM 1727 C C . ARG A 1 234 ? -23.037 8.993 23.491 1.00 59.09 234 ARG A C 1
ATOM 1729 O O . ARG A 1 234 ? -23.262 7.799 23.645 1.00 59.09 234 ARG A O 1
ATOM 1736 N N . THR A 1 235 ? -21.793 9.459 23.355 1.00 61.31 235 THR A N 1
ATOM 1737 C CA . THR A 1 235 ? -20.589 8.601 23.318 1.00 61.31 235 THR A CA 1
ATOM 1738 C C . THR A 1 235 ? -19.931 8.398 24.685 1.00 61.31 235 THR A C 1
ATOM 1740 O O . THR A 1 235 ? -19.059 7.545 24.821 1.00 61.31 235 THR A O 1
ATOM 1743 N N . GLN A 1 236 ? -20.343 9.125 25.729 1.00 63.97 236 GLN A N 1
ATOM 1744 C CA . GLN A 1 236 ? -19.724 9.020 27.058 1.00 63.97 236 GLN A CA 1
ATOM 1745 C C . GLN A 1 236 ? -19.944 7.639 27.706 1.00 63.97 236 GLN A C 1
ATOM 1747 O O . GLN A 1 236 ? -19.030 7.100 28.334 1.00 63.97 236 GLN A O 1
ATOM 1752 N N . ARG A 1 237 ? -21.139 7.050 27.526 1.00 69.25 237 ARG A N 1
ATOM 1753 C CA . ARG A 1 237 ? -21.475 5.696 28.009 1.00 69.25 237 ARG A CA 1
ATOM 1754 C C . ARG A 1 237 ? -20.575 4.634 27.375 1.00 69.25 237 ARG A C 1
ATOM 1756 O O . ARG A 1 237 ? -20.023 3.807 28.096 1.00 69.25 237 ARG A O 1
ATOM 1763 N N . PHE A 1 238 ? -20.357 4.745 26.066 1.00 72.50 238 PHE A N 1
ATOM 1764 C CA . PHE A 1 238 ? -19.500 3.846 25.297 1.00 72.50 238 PHE A CA 1
ATOM 1765 C C . PHE A 1 238 ? -18.071 3.783 25.858 1.00 72.50 238 PHE A C 1
ATOM 1767 O O . PHE A 1 238 ? -17.542 2.704 26.116 1.00 72.50 238 PHE A O 1
ATOM 1774 N N . TRP A 1 239 ? -17.466 4.943 26.137 1.00 67.94 239 TRP A N 1
ATOM 1775 C CA . TRP A 1 239 ? -16.105 5.018 26.677 1.00 67.94 239 TRP A CA 1
ATOM 1776 C C . TRP A 1 239 ? -15.990 4.588 28.142 1.00 67.94 239 TRP A C 1
ATOM 1778 O O . TRP A 1 239 ? -15.004 3.960 28.524 1.00 67.94 239 TRP A O 1
ATOM 1788 N N . LYS A 1 240 ? -16.976 4.929 28.984 1.00 69.50 240 LYS A N 1
ATOM 1789 C CA . LYS A 1 240 ? -16.912 4.635 30.425 1.00 69.50 240 LYS A CA 1
ATOM 1790 C C . LYS A 1 240 ? -17.268 3.192 30.764 1.00 69.50 240 LYS A C 1
ATOM 1792 O O . LYS A 1 240 ? -16.651 2.640 31.675 1.00 69.50 240 LYS A O 1
ATOM 1797 N N . HIS A 1 241 ? -18.268 2.633 30.088 1.00 67.31 241 HIS A N 1
ATOM 1798 C CA . HIS A 1 241 ? -18.893 1.369 30.461 1.00 67.31 241 HIS A CA 1
ATOM 1799 C C . HIS A 1 241 ? -18.645 0.292 29.401 1.00 67.31 241 HIS A C 1
ATOM 1801 O O . HIS A 1 241 ? -18.019 -0.720 29.704 1.00 67.31 241 HIS A O 1
ATOM 1807 N N . ASP A 1 242 ? -19.029 0.536 28.148 1.00 74.00 242 ASP A N 1
ATOM 1808 C CA . ASP A 1 242 ? -19.074 -0.521 27.127 1.00 74.00 242 ASP A CA 1
ATOM 1809 C C . ASP A 1 242 ? -17.672 -1.001 26.714 1.00 74.00 242 ASP A C 1
ATOM 1811 O O . ASP A 1 242 ? -17.430 -2.201 26.620 1.00 74.00 242 ASP A O 1
ATOM 1815 N N . ILE A 1 243 ? -16.700 -0.090 26.577 1.00 75.38 243 ILE A N 1
ATOM 1816 C CA . ILE A 1 243 ? -15.297 -0.450 26.302 1.00 75.38 243 ILE A CA 1
ATOM 1817 C C . ILE A 1 243 ? -14.658 -1.238 27.450 1.00 75.38 243 ILE A C 1
ATOM 1819 O O . ILE A 1 243 ? -13.797 -2.087 27.209 1.00 75.38 243 ILE A O 1
ATOM 1823 N N . LYS A 1 244 ? -15.031 -0.958 28.705 1.00 76.19 244 LYS A N 1
ATOM 1824 C CA . LYS A 1 244 ? -14.512 -1.719 29.851 1.00 76.19 244 LYS A CA 1
ATOM 1825 C C . LYS A 1 244 ? -15.089 -3.125 29.855 1.00 76.19 244 LYS A C 1
ATOM 1827 O O . LYS A 1 244 ? -14.307 -4.065 29.868 1.00 76.19 244 LYS A O 1
ATOM 1832 N N . VAL A 1 245 ? -16.409 -3.248 29.714 1.00 73.50 245 VAL A N 1
ATOM 1833 C CA . VAL A 1 245 ? -17.098 -4.543 29.634 1.00 73.50 245 VAL A CA 1
ATOM 1834 C C . VAL A 1 245 ? -16.554 -5.386 28.479 1.00 73.50 245 VAL A C 1
ATOM 1836 O O . VAL A 1 245 ? -16.189 -6.534 28.699 1.00 73.50 245 VAL A O 1
ATOM 1839 N N . ALA A 1 246 ? -16.401 -4.817 27.279 1.00 68.62 246 ALA A N 1
ATOM 1840 C CA . ALA A 1 246 ? -15.854 -5.538 26.126 1.00 68.62 246 ALA A CA 1
ATOM 1841 C C . ALA A 1 246 ? -14.403 -6.002 26.347 1.00 68.62 246 ALA A C 1
ATOM 1843 O O . ALA A 1 246 ? -14.022 -7.102 25.959 1.00 68.62 246 ALA A O 1
ATOM 1844 N N . ARG A 1 247 ? -13.576 -5.175 26.992 1.00 74.56 247 ARG A N 1
ATOM 1845 C CA . ARG A 1 247 ? -12.180 -5.516 27.294 1.00 74.56 247 ARG A CA 1
ATOM 1846 C C . ARG A 1 247 ? -12.056 -6.549 28.407 1.00 74.56 247 ARG A C 1
ATOM 1848 O O . ARG A 1 247 ? -11.152 -7.376 28.337 1.00 74.56 247 ARG A O 1
ATOM 1855 N N . ASP A 1 248 ? -12.918 -6.487 29.416 1.00 72.25 248 ASP A N 1
ATOM 1856 C CA . ASP A 1 248 ? -12.974 -7.485 30.479 1.00 72.25 248 ASP A CA 1
ATOM 1857 C C . ASP A 1 248 ? -13.447 -8.822 29.902 1.00 72.25 248 ASP A C 1
ATOM 1859 O O . ASP A 1 248 ? -12.749 -9.813 30.080 1.00 72.25 248 ASP A O 1
ATOM 1863 N N . TYR A 1 249 ? -14.493 -8.814 29.069 1.00 69.19 249 TYR A N 1
ATOM 1864 C CA . TYR A 1 249 ? -14.954 -9.970 28.293 1.00 69.19 249 TYR A CA 1
ATOM 1865 C C . TYR A 1 249 ? -13.824 -10.601 27.459 1.00 69.19 249 TYR A C 1
ATOM 1867 O O . TYR A 1 249 ? -13.519 -11.780 27.613 1.00 69.19 249 TYR A O 1
ATOM 1875 N N . ASN A 1 250 ? -13.111 -9.803 26.654 1.00 69.50 250 ASN A N 1
ATOM 1876 C CA . ASN A 1 250 ? -11.989 -10.277 25.828 1.00 69.50 250 ASN A CA 1
ATOM 1877 C C . ASN A 1 250 ? -10.766 -10.739 26.636 1.00 69.50 250 ASN A C 1
ATOM 1879 O O . ASN A 1 250 ? -9.886 -11.417 26.103 1.00 69.50 250 ASN A O 1
ATOM 1883 N N . ARG A 1 251 ? -10.647 -10.313 27.898 1.00 67.06 251 ARG A N 1
ATOM 1884 C CA . ARG A 1 251 ? -9.553 -10.708 28.788 1.00 67.06 251 ARG A CA 1
ATOM 1885 C C . ARG A 1 251 ? -9.857 -12.020 29.505 1.00 67.06 251 ARG A C 1
ATOM 1887 O O . ARG A 1 251 ? -8.913 -12.753 29.788 1.00 67.06 251 ARG A O 1
ATOM 1894 N N . THR A 1 252 ? -11.117 -12.271 29.848 1.00 63.16 252 THR A N 1
ATOM 1895 C CA . THR A 1 252 ? -11.528 -13.427 30.654 1.00 63.16 252 THR A CA 1
ATOM 1896 C C . THR A 1 252 ? -11.910 -14.637 29.816 1.00 63.16 252 THR A C 1
ATOM 1898 O O . THR A 1 252 ? -11.686 -15.751 30.270 1.00 63.16 252 THR A O 1
ATOM 1901 N N . LEU A 1 253 ? -12.433 -14.449 28.603 1.00 56.56 253 LEU A N 1
ATOM 1902 C CA . LEU A 1 253 ? -12.996 -15.541 27.811 1.00 56.56 253 LEU A CA 1
ATOM 1903 C C . LEU A 1 253 ? -12.084 -15.940 26.648 1.00 56.56 253 LEU A C 1
ATOM 1905 O O . LEU A 1 253 ? -11.874 -15.187 25.697 1.00 56.56 253 LEU A O 1
ATOM 1909 N N . HIS A 1 254 ? -11.558 -17.163 26.716 1.00 57.34 254 HIS A N 1
ATOM 1910 C CA . HIS A 1 254 ? -11.010 -17.861 25.558 1.00 57.34 254 HIS A CA 1
ATOM 1911 C C . HIS A 1 254 ? -12.159 -18.574 24.824 1.00 57.34 254 HIS A C 1
ATOM 1913 O O . HIS A 1 254 ? -12.967 -19.253 25.444 1.00 57.34 254 HIS A O 1
ATOM 1919 N N . GLU A 1 255 ? -12.218 -18.432 23.496 1.00 53.34 255 GLU A N 1
ATOM 1920 C CA . GLU A 1 255 ? -13.280 -18.925 22.589 1.00 53.34 255 GLU A CA 1
ATOM 1921 C C . GLU A 1 255 ? -13.634 -20.422 22.762 1.00 53.34 255 GLU A C 1
ATOM 1923 O O . GLU A 1 255 ? -14.729 -20.851 22.412 1.00 53.34 255 GLU A O 1
ATOM 1928 N N . SER A 1 256 ? -12.724 -21.218 23.334 1.00 53.34 256 SER A N 1
ATOM 1929 C CA . SER A 1 256 ? -12.925 -22.639 23.635 1.00 53.34 256 SER A CA 1
ATOM 1930 C C . SER A 1 256 ? -13.720 -22.920 24.915 1.00 53.34 256 SER A C 1
ATOM 1932 O O . SER A 1 256 ? -14.287 -24.002 25.026 1.00 53.34 256 SER A O 1
ATOM 1934 N N . ASP A 1 257 ? -13.759 -21.985 25.869 1.00 59.88 257 ASP A N 1
ATOM 1935 C CA . ASP A 1 257 ? -14.323 -22.210 27.210 1.00 59.88 257 ASP A CA 1
ATOM 1936 C C . ASP A 1 257 ? -15.770 -21.727 27.347 1.00 59.88 257 ASP A C 1
ATOM 1938 O O . ASP A 1 257 ? -16.490 -22.225 28.199 1.00 59.88 257 ASP A O 1
ATOM 1942 N N . LEU A 1 258 ? -16.248 -20.818 26.487 1.00 63.75 258 LEU A N 1
ATOM 1943 C CA . LEU A 1 258 ? -17.565 -20.187 26.664 1.00 63.75 258 LEU A CA 1
ATOM 1944 C C . LEU A 1 258 ? -18.722 -21.196 26.623 1.00 63.75 258 LEU A C 1
ATOM 1946 O O . LEU A 1 258 ? -19.647 -21.112 27.424 1.00 63.75 258 LEU A O 1
ATOM 1950 N N . GLY A 1 259 ? -18.659 -22.170 25.712 1.00 63.28 259 GLY A N 1
ATOM 1951 C CA . GLY A 1 259 ? -19.661 -23.232 25.644 1.00 63.28 259 GLY A CA 1
ATOM 1952 C C . GLY A 1 259 ? -19.625 -24.138 26.875 1.00 63.28 259 GLY A C 1
ATOM 1953 O O . GLY A 1 259 ? -20.672 -24.480 27.411 1.00 63.28 259 GLY A O 1
ATOM 1954 N N . GLN A 1 260 ? -18.430 -24.493 27.357 1.00 64.81 260 GLN A N 1
ATOM 1955 C CA . GLN A 1 260 ? -18.275 -25.360 28.528 1.00 64.81 260 GLN A CA 1
ATOM 1956 C C . GLN A 1 260 ? -18.633 -24.643 29.833 1.00 64.81 260 GLN A C 1
ATOM 1958 O O . GLN A 1 260 ? -19.281 -25.237 30.689 1.00 64.81 260 GLN A O 1
ATOM 1963 N N . GLU A 1 261 ? -18.260 -23.375 29.976 1.00 69.81 261 GLU A N 1
ATOM 1964 C CA . GLU A 1 261 ? -18.541 -22.543 31.144 1.00 69.81 261 GLU A CA 1
ATOM 1965 C C . GLU A 1 261 ? -20.036 -22.206 31.226 1.00 69.81 261 GLU A C 1
ATOM 1967 O O . GLU A 1 261 ? -20.640 -22.379 32.283 1.00 69.81 261 GLU A O 1
ATOM 1972 N N . PHE A 1 262 ? -20.672 -21.865 30.098 1.00 72.38 262 PHE A N 1
ATOM 1973 C CA . PHE A 1 262 ? -22.125 -21.685 30.020 1.00 72.38 262 PHE A CA 1
ATOM 1974 C C . PHE A 1 262 ? -22.881 -22.974 30.357 1.00 72.38 262 PHE A C 1
ATOM 1976 O O . PHE A 1 262 ? -23.791 -22.953 31.182 1.00 72.38 262 PHE A O 1
ATOM 1983 N N . LEU A 1 263 ? -22.486 -24.111 29.770 1.00 69.00 263 LEU A N 1
ATOM 1984 C CA . LEU A 1 263 ? -23.094 -25.407 30.081 1.00 69.00 263 LEU A CA 1
ATOM 1985 C C . LEU A 1 263 ? -22.882 -25.797 31.550 1.00 69.00 263 LEU A C 1
ATOM 1987 O O . LEU A 1 263 ? -23.784 -26.360 32.165 1.00 69.00 263 LEU A O 1
ATOM 1991 N N . GLN A 1 264 ? -21.733 -25.467 32.147 1.00 71.81 264 GLN A N 1
ATOM 1992 C CA . GLN A 1 264 ? -21.481 -25.687 33.572 1.00 71.81 264 GLN A CA 1
ATOM 1993 C C . GLN A 1 264 ? -22.333 -24.792 34.475 1.00 71.81 264 GLN A C 1
ATOM 1995 O O . GLN A 1 264 ? -22.823 -25.269 35.499 1.00 71.81 264 GLN A O 1
ATOM 2000 N N . GLU A 1 265 ? -22.495 -23.509 34.150 1.00 74.06 265 GLU A N 1
ATOM 2001 C CA . GLU A 1 265 ? -23.368 -22.614 34.914 1.00 74.06 265 GLU A CA 1
ATOM 2002 C C . GLU A 1 265 ? -24.834 -23.018 34.782 1.00 74.06 265 GLU A C 1
ATOM 2004 O O . GLU A 1 265 ? -25.525 -23.132 35.794 1.00 74.06 265 GLU A O 1
ATOM 2009 N N . TRP A 1 266 ? -25.287 -23.336 33.571 1.00 71.25 266 TRP A N 1
ATOM 2010 C CA . TRP A 1 266 ? -26.639 -23.828 33.338 1.00 71.25 266 TRP A CA 1
ATOM 2011 C C . TRP A 1 266 ? -26.888 -25.142 34.086 1.00 71.25 266 TRP A C 1
ATOM 2013 O O . TRP A 1 266 ? -27.884 -25.263 34.791 1.00 71.25 266 TRP A O 1
ATOM 2023 N N . ALA A 1 267 ? -25.948 -26.093 34.043 1.00 71.44 267 ALA A N 1
ATOM 2024 C CA . ALA A 1 267 ? -26.049 -27.344 34.795 1.00 71.44 267 ALA A CA 1
ATOM 2025 C C . ALA A 1 267 ? -26.183 -27.101 36.310 1.00 71.44 267 ALA A C 1
ATOM 2027 O O . ALA A 1 267 ? -27.013 -27.734 36.963 1.00 71.44 267 ALA A O 1
ATOM 2028 N N . LYS A 1 268 ? -25.440 -26.133 36.869 1.00 76.75 268 LYS A N 1
ATOM 2029 C CA . LYS A 1 268 ? -25.561 -25.739 38.285 1.00 76.75 268 LYS A CA 1
ATOM 2030 C C . LYS A 1 268 ? -26.930 -25.141 38.617 1.00 76.75 268 LYS A C 1
ATOM 2032 O O . LYS A 1 268 ? -27.448 -25.421 39.695 1.00 76.75 268 LYS A O 1
ATOM 2037 N N . VAL A 1 269 ? -27.501 -24.326 37.730 1.00 76.56 269 VAL A N 1
ATOM 2038 C CA . VAL A 1 269 ? -28.815 -23.686 37.930 1.00 76.56 269 VAL A CA 1
ATOM 2039 C C . VAL A 1 269 ? -29.955 -24.699 37.788 1.00 76.56 269 VAL A C 1
ATOM 2041 O O . VAL A 1 269 ? -30.887 -24.689 38.588 1.00 76.56 269 VAL A O 1
ATOM 2044 N N . SER A 1 270 ? -29.850 -25.610 36.824 1.00 71.75 270 SER A N 1
ATOM 2045 C CA . SER A 1 270 ? -30.861 -26.626 36.509 1.00 71.75 270 SER A CA 1
ATOM 2046 C C . SER A 1 270 ? -30.771 -27.881 37.390 1.00 71.75 270 SER A C 1
ATOM 2048 O O . SER A 1 270 ? -31.613 -28.769 37.283 1.00 71.75 270 SER A O 1
ATOM 2050 N N . GLY A 1 271 ? -29.751 -27.983 38.253 1.00 69.00 271 GLY A N 1
ATOM 2051 C CA . GLY A 1 271 ? -29.522 -29.143 39.122 1.00 69.00 271 GLY A CA 1
ATOM 2052 C C . GLY A 1 271 ? -29.017 -30.393 38.389 1.00 69.00 271 GLY A C 1
ATOM 2053 O O . GLY A 1 271 ? -29.134 -31.500 38.913 1.00 69.00 271 GLY A O 1
ATOM 2054 N N . VAL A 1 272 ? -28.469 -30.231 37.183 1.00 71.62 272 VAL A N 1
ATOM 2055 C CA . VAL A 1 272 ? -27.902 -31.312 36.364 1.00 71.62 272 VAL A CA 1
ATOM 2056 C C . VAL A 1 272 ? -26.426 -31.499 36.720 1.00 71.62 272 VAL A C 1
ATOM 2058 O O . VAL A 1 272 ? -25.701 -30.533 36.943 1.00 71.62 272 VAL A O 1
ATOM 2061 N N . ASP A 1 273 ? -25.961 -32.748 36.777 1.00 70.19 273 ASP A N 1
ATOM 2062 C CA . ASP A 1 273 ? -24.590 -33.060 37.187 1.00 70.19 273 ASP A CA 1
ATOM 2063 C C . ASP A 1 273 ? -23.564 -32.489 36.175 1.00 70.19 273 ASP A C 1
ATOM 2065 O O . ASP A 1 273 ? -23.514 -32.934 35.021 1.00 70.19 273 ASP A O 1
ATOM 2069 N N . PRO A 1 274 ? -22.694 -31.536 36.568 1.00 64.25 274 PRO A N 1
ATOM 2070 C CA . PRO A 1 274 ? -21.836 -30.800 35.633 1.00 64.25 274 PRO A CA 1
ATOM 2071 C C . PRO A 1 274 ? -20.789 -31.687 34.944 1.00 64.25 274 PRO A C 1
ATOM 2073 O O . PRO A 1 274 ? -20.293 -31.348 33.872 1.00 64.25 274 PRO A O 1
ATOM 2076 N N . LYS A 1 275 ? -20.484 -32.857 35.521 1.00 65.94 275 LYS A N 1
ATOM 2077 C CA . LYS A 1 275 ? -19.555 -33.842 34.943 1.00 65.94 275 LYS A CA 1
ATOM 2078 C C . LYS A 1 275 ? -20.090 -34.518 33.680 1.00 65.94 275 LYS A C 1
ATOM 2080 O O . LYS A 1 275 ? -19.288 -34.930 32.847 1.00 65.94 275 LYS A O 1
ATOM 2085 N N . ILE A 1 276 ? -21.413 -34.623 33.532 1.00 65.31 276 ILE A N 1
ATOM 2086 C CA . ILE A 1 276 ? -22.060 -35.212 32.347 1.00 65.31 276 ILE A CA 1
ATOM 2087 C C . ILE A 1 276 ? -21.964 -34.239 31.163 1.00 65.31 276 ILE A C 1
ATOM 2089 O O . ILE A 1 276 ? -21.796 -34.649 30.019 1.00 65.31 276 ILE A O 1
ATOM 2093 N N . MET A 1 277 ? -21.998 -32.932 31.432 1.00 60.66 277 MET A N 1
ATOM 2094 C CA . MET A 1 277 ? -21.836 -31.898 30.406 1.00 60.66 277 MET A CA 1
ATOM 2095 C C . MET A 1 277 ? -20.377 -31.609 30.033 1.00 60.66 277 MET A C 1
ATOM 2097 O O . MET A 1 277 ? -20.129 -30.937 29.038 1.00 60.66 277 MET A O 1
ATOM 2101 N N . SER A 1 278 ? -19.405 -32.121 30.792 1.00 59.47 278 SER A N 1
ATOM 2102 C CA . SER A 1 278 ? -17.974 -31.955 30.506 1.00 59.47 278 SER A CA 1
ATOM 2103 C C . SER A 1 278 ? -17.294 -33.222 29.972 1.00 59.47 278 SER A C 1
ATOM 2105 O O . SER A 1 278 ? -16.104 -33.181 29.672 1.00 59.47 278 SER A O 1
ATOM 2107 N N . SER A 1 279 ? -17.992 -34.363 29.907 1.00 65.56 279 SER A N 1
ATOM 2108 C CA . SER A 1 279 ? -17.420 -35.625 29.421 1.00 65.56 279 SER A CA 1
ATOM 2109 C C . SER A 1 279 ? -17.410 -35.707 27.892 1.00 65.56 279 SER A C 1
ATOM 2111 O O . SER A 1 279 ? -18.386 -35.354 27.229 1.00 65.56 279 SER A O 1
ATOM 2113 N N . ASP A 1 280 ? -16.320 -36.237 27.333 1.00 64.00 280 ASP A N 1
ATOM 2114 C CA . ASP A 1 280 ? -16.100 -36.385 25.882 1.00 64.00 280 ASP A CA 1
ATOM 2115 C C . ASP A 1 280 ? -16.775 -37.634 25.271 1.00 64.00 280 ASP A C 1
ATOM 2117 O O . ASP A 1 280 ? -16.540 -37.986 24.114 1.00 64.00 280 ASP A O 1
ATOM 2121 N N . ASP A 1 281 ? -17.613 -38.325 26.047 1.00 75.62 281 ASP A N 1
ATOM 2122 C CA . ASP A 1 281 ? -18.292 -39.548 25.624 1.00 75.62 281 ASP A CA 1
ATOM 2123 C C . ASP A 1 281 ? -19.347 -39.251 24.528 1.00 75.62 281 ASP A C 1
ATOM 2125 O O . ASP A 1 281 ? -19.997 -38.196 24.547 1.00 75.62 281 ASP A O 1
ATOM 2129 N N . PRO A 1 282 ? -19.576 -40.145 23.547 1.00 70.69 282 PRO A N 1
ATOM 2130 C CA . PRO A 1 282 ? -20.511 -39.884 22.451 1.00 70.69 282 PRO A CA 1
ATOM 2131 C C . PRO A 1 282 ? -21.941 -39.610 22.936 1.00 70.69 282 PRO A C 1
ATOM 2133 O O . PRO A 1 282 ? -22.651 -38.801 22.341 1.00 70.69 282 PRO A O 1
ATOM 2136 N N . GLN A 1 283 ? -22.360 -40.255 24.029 1.00 71.56 283 GLN A N 1
ATOM 2137 C CA . GLN A 1 283 ? -23.691 -40.073 24.611 1.00 71.56 283 GLN A CA 1
ATOM 2138 C C . GLN A 1 283 ? -23.845 -38.717 25.310 1.00 71.56 283 GLN A C 1
ATOM 2140 O O . GLN A 1 283 ? -24.882 -38.071 25.157 1.00 71.56 283 GLN A O 1
ATOM 2145 N N . SER A 1 284 ? -22.810 -38.235 26.007 1.00 68.19 284 SER A N 1
ATOM 2146 C CA . SER A 1 284 ? -22.841 -36.912 26.638 1.00 68.19 284 SER A CA 1
ATOM 2147 C C . SER A 1 284 ? -22.862 -35.784 25.613 1.00 68.19 284 SER A C 1
ATOM 2149 O O . SER A 1 284 ? -23.549 -34.791 25.832 1.00 68.19 284 SER A O 1
ATOM 2151 N N . ARG A 1 285 ? -22.206 -35.944 24.455 1.00 67.94 285 ARG A N 1
ATOM 2152 C CA . ARG A 1 285 ? -22.271 -34.947 23.368 1.00 67.94 285 ARG A CA 1
ATOM 2153 C C . ARG A 1 285 ? -23.663 -34.835 22.749 1.00 67.94 285 ARG A C 1
ATOM 2155 O O . ARG A 1 285 ? -24.089 -33.733 22.417 1.00 67.94 285 ARG A O 1
ATOM 2162 N N . ILE A 1 286 ? -24.385 -35.949 22.617 1.00 73.81 286 ILE A N 1
ATOM 2163 C CA . ILE A 1 286 ? -25.776 -35.939 22.137 1.00 73.81 286 ILE A CA 1
ATOM 2164 C C . ILE A 1 286 ? -26.680 -35.236 23.155 1.00 73.81 286 ILE A C 1
ATOM 2166 O O . ILE A 1 286 ? -27.460 -34.368 22.773 1.00 73.81 286 ILE A O 1
ATOM 2170 N N . ALA A 1 287 ? -26.519 -35.543 24.444 1.00 72.38 287 ALA A N 1
ATOM 2171 C CA . ALA A 1 287 ? -27.270 -34.887 25.511 1.00 72.38 287 ALA A CA 1
ATOM 2172 C C . ALA A 1 287 ? -26.979 -33.376 25.589 1.00 72.38 287 ALA A C 1
ATOM 2174 O O . ALA A 1 287 ? -27.903 -32.584 25.754 1.00 72.38 287 ALA A O 1
ATOM 2175 N N . GLN A 1 288 ? -25.721 -32.958 25.404 1.00 70.06 288 GLN A N 1
ATOM 2176 C CA . GLN A 1 288 ? -25.337 -31.542 25.327 1.00 70.06 288 GLN A CA 1
ATOM 2177 C C . GLN A 1 288 ? -26.007 -30.833 24.146 1.00 70.06 288 GLN A C 1
ATOM 2179 O O . GLN A 1 288 ? -26.529 -29.737 24.315 1.00 70.06 288 GLN A O 1
ATOM 2184 N N . LEU A 1 289 ? -26.020 -31.452 22.960 1.00 73.50 289 LEU A N 1
ATOM 2185 C CA . LEU A 1 289 ? -26.651 -30.873 21.771 1.00 73.50 289 LEU A CA 1
ATOM 2186 C C . LEU A 1 289 ? -28.170 -30.756 21.920 1.00 73.50 289 LEU A C 1
ATOM 2188 O O . LEU A 1 289 ? -28.724 -29.729 21.546 1.00 73.50 289 LEU A O 1
ATOM 2192 N N . GLN A 1 290 ? -28.827 -31.767 22.495 1.00 78.00 290 GLN A N 1
ATOM 2193 C CA . GLN A 1 290 ? -30.261 -31.706 22.792 1.00 78.00 290 GLN A CA 1
ATOM 2194 C C . GLN A 1 290 ? -30.572 -30.611 23.813 1.00 78.00 290 GLN A C 1
ATOM 2196 O O . GLN A 1 290 ? -31.456 -29.798 23.585 1.00 78.00 290 GLN A O 1
ATOM 2201 N N . THR A 1 291 ? -29.779 -30.521 24.881 1.00 75.12 291 THR A N 1
ATOM 2202 C CA . THR A 1 291 ? -29.950 -29.481 25.904 1.00 75.12 291 THR A CA 1
ATOM 2203 C C . THR A 1 291 ? -29.739 -28.081 25.322 1.00 75.12 291 THR A C 1
ATOM 2205 O O . THR A 1 291 ? -30.511 -27.174 25.605 1.00 75.12 291 THR A O 1
ATOM 2208 N N . LEU A 1 292 ? -28.726 -27.891 24.468 1.00 75.19 292 LEU A N 1
ATOM 2209 C CA . LEU A 1 292 ? -28.513 -26.622 23.764 1.00 75.19 292 LEU A CA 1
ATOM 2210 C C . LEU A 1 292 ? -29.671 -26.277 22.829 1.00 75.19 292 LEU A C 1
ATOM 2212 O O . LEU A 1 292 ? -30.016 -25.106 22.723 1.00 75.19 292 LEU A O 1
ATOM 2216 N N . GLN A 1 293 ? -30.249 -27.271 22.155 1.00 77.12 293 GLN A N 1
ATOM 2217 C CA . GLN A 1 293 ? -31.391 -27.080 2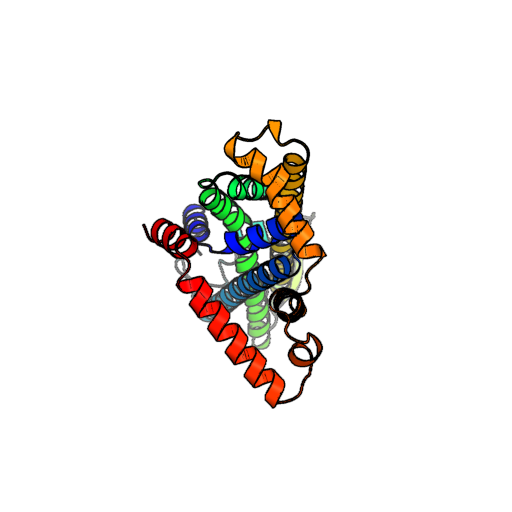1.268 1.00 77.12 293 GLN A CA 1
ATOM 2218 C C . GLN A 1 293 ? -32.653 -26.679 22.044 1.00 77.12 293 GLN A C 1
ATOM 2220 O O . GLN A 1 293 ? -33.359 -25.774 21.603 1.00 77.12 293 GLN A O 1
ATOM 2225 N N . ASP A 1 294 ? -32.891 -27.286 23.206 1.00 78.88 294 ASP A N 1
ATOM 2226 C CA . ASP A 1 294 ? -34.008 -26.929 24.087 1.00 78.88 294 ASP A CA 1
ATOM 2227 C C . ASP A 1 294 ? -33.842 -25.510 24.654 1.00 78.88 294 ASP A C 1
ATOM 2229 O O . ASP A 1 294 ? -34.767 -24.708 24.574 1.00 78.88 294 ASP A O 1
ATOM 2233 N N . ILE A 1 295 ? -32.637 -25.143 25.112 1.00 75.88 295 ILE A N 1
ATOM 2234 C CA . ILE A 1 295 ? -32.337 -23.773 25.573 1.00 75.88 295 ILE A CA 1
ATOM 2235 C C . ILE A 1 295 ? -32.553 -22.746 24.451 1.00 75.88 295 ILE A C 1
ATOM 2237 O O . ILE A 1 295 ? -32.993 -21.628 24.709 1.00 75.88 295 ILE A O 1
ATOM 2241 N N . LEU A 1 296 ? -32.223 -23.104 23.206 1.00 75.44 296 LEU A N 1
ATOM 2242 C CA . LEU A 1 296 ? -32.414 -22.232 22.047 1.00 75.44 296 LEU A CA 1
ATOM 2243 C C . LEU A 1 296 ? -33.896 -22.009 21.737 1.00 75.44 296 LEU A C 1
ATOM 2245 O O . LEU A 1 296 ? -34.271 -20.870 21.476 1.00 75.44 296 LEU A O 1
ATOM 2249 N N . MET A 1 297 ? -34.721 -23.059 21.801 1.00 77.38 297 MET A N 1
ATOM 2250 C CA . MET A 1 297 ? -36.176 -22.928 21.658 1.00 77.38 297 MET A CA 1
ATOM 2251 C C . MET A 1 297 ? -36.767 -22.056 22.764 1.00 77.38 297 MET A C 1
ATOM 2253 O O . MET A 1 297 ? -37.496 -21.116 22.464 1.00 77.38 297 MET A O 1
ATOM 2257 N N . ASP A 1 298 ? -36.400 -22.305 24.023 1.00 79.38 298 ASP A N 1
ATOM 2258 C CA . ASP A 1 298 ? -36.908 -21.524 25.157 1.00 79.38 298 ASP A CA 1
ATOM 2259 C C . ASP A 1 298 ? -36.518 -20.040 25.045 1.00 79.38 298 ASP A C 1
ATOM 2261 O O . ASP A 1 298 ? -37.305 -19.153 25.373 1.00 79.38 298 ASP A O 1
ATOM 2265 N N . ALA A 1 299 ? -35.311 -19.750 24.549 1.00 76.00 299 ALA A N 1
ATOM 2266 C CA . ALA A 1 299 ? -34.858 -18.383 24.307 1.00 76.00 299 ALA A CA 1
ATOM 2267 C C . ALA A 1 299 ? -35.559 -17.715 23.109 1.00 76.00 299 ALA A C 1
ATOM 2269 O O . ALA A 1 299 ? -35.735 -16.497 23.108 1.00 76.00 299 ALA A O 1
ATOM 2270 N N . GLU A 1 300 ? -35.946 -18.482 22.087 1.00 76.31 300 GLU A N 1
ATOM 2271 C CA . GLU A 1 300 ? -36.696 -17.989 20.923 1.00 76.31 300 GLU A CA 1
ATOM 2272 C C . GLU A 1 300 ? -38.163 -17.671 21.277 1.00 76.31 300 GLU A C 1
ATOM 2274 O O . GLU A 1 300 ? -38.752 -16.719 20.747 1.00 76.31 300 GLU A O 1
ATOM 2279 N N . ASP A 1 301 ? -38.722 -18.411 22.234 1.00 76.12 301 ASP A N 1
ATOM 2280 C CA . ASP A 1 301 ? -40.068 -18.208 22.774 1.00 76.12 301 ASP A CA 1
ATOM 2281 C C . ASP A 1 301 ? -40.141 -17.123 23.870 1.00 76.12 301 ASP A C 1
ATOM 2283 O O . ASP A 1 301 ? -41.238 -16.711 24.257 1.00 76.12 301 ASP A O 1
ATOM 2287 N N . ASP A 1 302 ? -39.004 -16.595 24.337 1.00 83.56 302 ASP A N 1
ATOM 2288 C CA . ASP A 1 302 ? -38.965 -15.510 25.323 1.00 83.56 302 ASP A CA 1
ATOM 2289 C C . ASP A 1 302 ? -39.558 -14.205 24.745 1.00 83.56 302 ASP A C 1
ATOM 2291 O O . ASP A 1 302 ? -39.082 -13.635 23.753 1.00 83.56 302 ASP A O 1
ATOM 2295 N N . GLU A 1 303 ? -40.600 -13.684 25.406 1.00 74.50 303 GLU A N 1
ATOM 2296 C CA . GLU A 1 303 ? -41.301 -12.450 25.030 1.00 74.50 303 GLU A CA 1
ATOM 2297 C C . GLU A 1 303 ? -40.357 -11.242 24.900 1.00 74.50 303 GLU A C 1
ATOM 2299 O O . GLU A 1 303 ? -40.548 -10.377 24.033 1.00 74.50 303 GLU A O 1
ATOM 2304 N N . VAL A 1 304 ? -39.312 -11.170 25.730 1.00 72.50 304 VAL A N 1
ATOM 2305 C CA . VAL A 1 304 ? -38.313 -10.096 25.692 1.00 72.50 304 VAL A CA 1
ATOM 2306 C C . VAL A 1 304 ? -37.460 -10.220 24.433 1.00 72.50 304 VAL A C 1
ATOM 2308 O O . VAL A 1 304 ? -37.227 -9.217 23.749 1.00 72.50 304 VAL A O 1
ATOM 2311 N N . TYR A 1 305 ? -37.042 -11.438 24.085 1.00 71.44 305 TYR A N 1
ATOM 2312 C CA . TYR A 1 305 ? -36.236 -11.698 22.894 1.00 71.44 305 TYR A CA 1
ATOM 2313 C C . TYR A 1 305 ? -37.003 -11.346 21.616 1.00 71.44 305 TYR A C 1
ATOM 2315 O O . TYR A 1 305 ? -36.479 -10.618 20.764 1.00 71.44 305 TYR A O 1
ATOM 2323 N N . GLN A 1 306 ? -38.273 -11.752 21.520 1.00 76.25 306 GLN A N 1
ATOM 2324 C CA . GLN A 1 306 ? -39.150 -11.425 20.389 1.00 76.25 306 GLN A CA 1
ATOM 2325 C C . GLN A 1 306 ? -39.418 -9.922 20.255 1.00 76.25 306 GLN A C 1
ATOM 2327 O O . GLN A 1 306 ? -39.505 -9.388 19.145 1.00 76.25 306 GLN A O 1
ATOM 2332 N N . THR A 1 307 ? -39.534 -9.209 21.376 1.00 75.81 307 THR A N 1
ATOM 2333 C CA . THR A 1 307 ? -39.751 -7.756 21.372 1.00 75.81 307 THR A CA 1
ATOM 2334 C C . THR A 1 307 ? -38.526 -7.012 20.833 1.00 75.81 307 THR A C 1
ATOM 2336 O O . THR A 1 307 ? -38.657 -6.097 20.018 1.00 75.81 307 THR A O 1
ATOM 2339 N N . VAL A 1 308 ? -37.318 -7.430 21.225 1.00 68.00 308 VAL A N 1
ATOM 2340 C CA . VAL A 1 308 ? -36.058 -6.823 20.766 1.00 68.00 308 VAL A CA 1
ATOM 2341 C C . VAL A 1 308 ? -35.780 -7.129 19.292 1.00 68.00 308 VAL A C 1
ATOM 2343 O O . VAL A 1 308 ? -35.407 -6.225 18.541 1.00 68.00 308 VAL A O 1
ATOM 2346 N N . THR A 1 309 ? -35.996 -8.368 18.841 1.00 66.62 309 THR A N 1
ATOM 2347 C CA . THR A 1 309 ? -35.804 -8.740 17.425 1.00 66.62 309 THR A CA 1
ATOM 2348 C C . THR A 1 309 ? -36.791 -8.031 16.504 1.00 66.62 309 THR A C 1
ATOM 2350 O O . THR A 1 309 ? -36.386 -7.548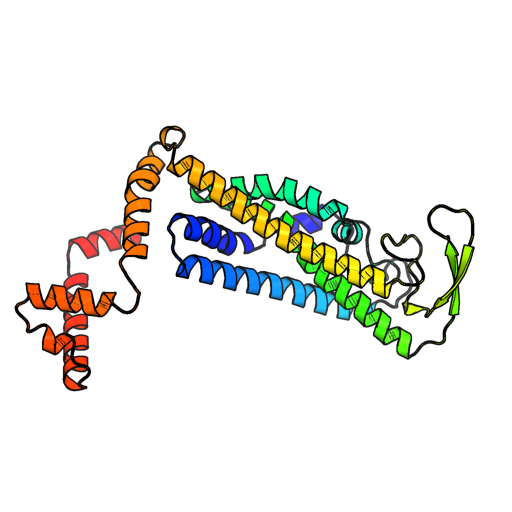 15.446 1.00 66.62 309 THR A O 1
ATOM 2353 N N . ARG A 1 310 ? -38.055 -7.864 16.914 1.00 69.25 310 ARG A N 1
ATOM 2354 C CA . ARG A 1 310 ? -39.033 -7.065 16.152 1.00 69.25 310 ARG A CA 1
ATOM 2355 C C . ARG A 1 310 ? -38.615 -5.602 15.999 1.00 69.25 310 ARG A C 1
ATOM 2357 O O . ARG A 1 310 ? -38.864 -5.027 14.946 1.00 69.25 310 ARG A O 1
ATOM 2364 N N . HIS A 1 311 ? -37.957 -5.016 17.000 1.00 65.06 311 HIS A N 1
ATOM 2365 C CA . HIS A 1 311 ? -37.441 -3.644 16.927 1.00 65.06 311 HIS A CA 1
ATOM 2366 C C . HIS A 1 311 ? -36.169 -3.486 16.086 1.00 65.06 311 HIS A C 1
ATOM 2368 O O . HIS A 1 311 ? -35.906 -2.395 15.593 1.00 65.06 311 HIS A O 1
ATOM 2374 N N . LEU A 1 312 ? -35.373 -4.544 15.922 1.00 49.88 312 LEU A N 1
ATOM 2375 C CA . LEU A 1 312 ? -34.200 -4.544 15.040 1.00 49.88 312 LEU A CA 1
ATOM 2376 C C . LEU A 1 312 ? -34.564 -4.786 13.566 1.00 49.88 312 LEU A C 1
ATOM 2378 O O . LEU A 1 312 ? -33.789 -4.423 12.685 1.00 49.88 312 LEU A O 1
ATOM 2382 N N . ALA A 1 313 ? -35.717 -5.407 13.304 1.00 51.00 313 ALA A N 1
ATOM 2383 C CA . ALA A 1 313 ? -36.210 -5.713 11.961 1.00 51.00 313 ALA A CA 1
ATOM 2384 C C . ALA A 1 313 ? -37.061 -4.590 11.323 1.00 51.00 313 ALA A C 1
ATOM 2386 O O . ALA A 1 313 ? -37.430 -4.711 10.154 1.00 51.00 313 ALA A O 1
ATOM 2387 N N . SER A 1 314 ? -37.374 -3.524 12.071 1.00 41.44 314 SER A N 1
ATOM 2388 C CA . SER A 1 314 ? -38.084 -2.316 11.610 1.00 41.44 314 SER A CA 1
ATOM 2389 C C . SER A 1 314 ? -37.130 -1.164 11.322 1.00 41.44 314 SER A C 1
ATOM 2391 O O . SER A 1 314 ? -37.302 -0.500 10.278 1.00 41.44 314 SER A O 1
#

Foldseek 3Di:
DPPDPVVLLVVLLPDPLLVLLLQLLVCVLLVPPVSNVVSVVVNVVSLVVLLQVLQVVLLVLAVQQPDDDPPGSYQQCPPDPVLLVLLDPVLQVVLLVLLLVLLVLSLVCVADVPSSSVSSSSLSSQARSLSSSLSNLLNLLVSLVVVQVPFDWDWDWWDDPPDPDTDTDTAGPSQAHHPPDAQDPDINRHSSVSSNSSSVSSVSSNVSSSVSSSVSNNVNNVVCLVPVVVDDPVCSCVSPPVSVVSSVCSVPDDPVCPLLVVLQVVCVVVVHDSVLCVDPDPVSVVVSVVVVVVVVVVCVPDPVNVVVVVVVVD

Solvent-accessible surface area (backbone atoms only — not comparable to full-atom values): 16326 Å² total; per-residue (Å²): 133,75,95,41,71,65,62,56,53,59,60,20,63,74,45,76,67,39,58,27,54,46,36,28,29,50,16,63,74,38,59,32,65,66,48,27,50,53,13,50,50,51,43,51,50,51,51,49,51,39,22,51,49,21,21,54,53,23,39,55,37,54,68,71,7,79,50,87,58,104,82,38,71,18,59,64,68,52,84,41,74,74,54,49,53,41,23,35,76,70,38,38,62,55,41,31,61,60,20,34,61,40,7,43,33,45,39,46,19,78,71,36,96,76,39,43,68,65,30,24,31,52,45,26,60,60,34,49,58,27,30,26,45,15,18,24,26,41,23,42,20,51,49,27,55,59,51,35,77,80,49,71,77,41,81,43,78,38,72,43,90,97,52,98,50,71,43,79,43,81,32,34,72,52,20,45,49,33,87,93,63,77,58,86,86,45,54,47,57,39,35,35,59,38,28,41,52,24,15,51,38,7,40,49,32,25,54,46,23,54,51,31,20,39,53,32,14,37,52,49,45,52,50,42,58,76,48,40,88,85,48,62,81,85,54,38,55,47,54,70,47,52,48,48,54,51,28,50,50,51,70,73,58,55,92,82,46,56,67,55,52,49,52,39,52,50,20,63,75,72,73,44,68,49,66,53,72,70,41,91,49,76,68,33,51,52,52,46,53,52,52,52,51,52,54,49,51,56,50,64,68,30,68,67,50,48,54,53,52,56,64,72,76,107

Secondary structure (DSSP, 8-state):
----HHHHHHHHHT-TTHHHHHHHHHHHHHT-HHHHHHHHHH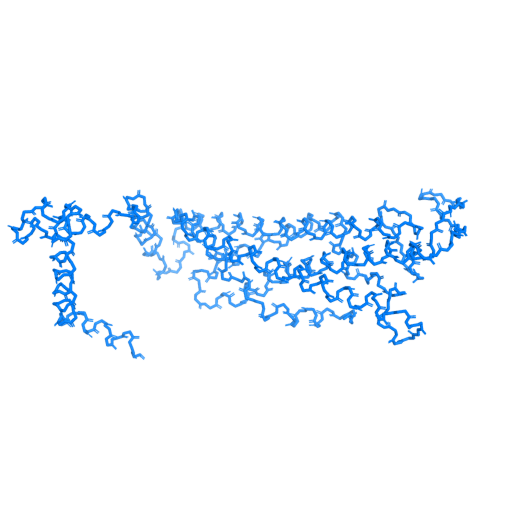HHHHHHHHHHHHHHHHHHHHHHT---STT--STTS-S-HHHHHHTSHHHHHHHHHHHHHHHHHHHHHHHSTTSHHHHHHHHHHHHHHHHHHHHHHHHHHHHHHHHHTTS--EEEEEEPTTSS-EEEEEE-GGGSPPTT---SSS-TT-HHHHHHHHHHHHHHHHHHHHHHHHHHHHHHHHHHHH-GGGS-HHHHHIIIIIHHHHHHHHHH--TTTHHHHHHHHHHHHHT--HHHHS---HHHHHHHHHHHHHHHHHHHS-HHHHHHHHHH--

Mean predicted aligned error: 13.17 Å

Nearest PDB structures (foldseek):
  2zdi-assembly1_C-2  TM=3.200E-01  e=6.557E+00  Pyrococcus horikoshii